Protein AF-A0A6P1ZB66-F1 (afdb_monomer)

Mean predicted aligned error: 10.0 Å

Radius of gyration: 29.12 Å; Cα contacts (8 Å, |Δi|>4): 320; chains: 1; bounding box: 55×23×91 Å

InterPro domains:
  IPR006644 Dystroglycan-type cadherin-like [SM00736] (87-178)
  IPR010221 VCBS domain [TIGR01965] (5-91)
  IPR013783 Immunoglobulin-like fold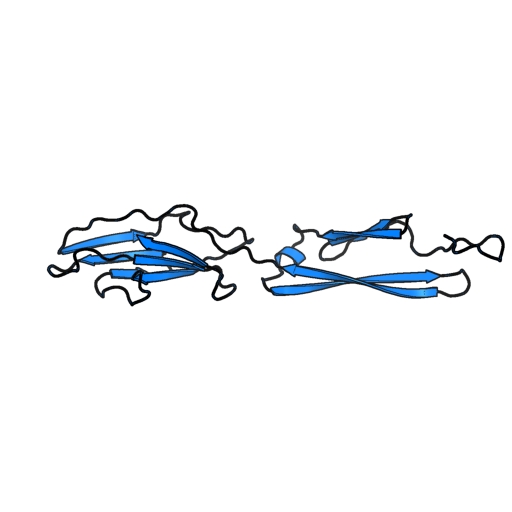 [G3DSA:2.60.40.10] (77-178)
  IPR015919 Cadherin-like superfamily [SSF49313] (86-171)

Sequence (178 aa):
MANDADVDDGTVLSGASPGALDGVYGKLTRGEDAADTYTLDNDSQAVQALCFGETAQENFSYATTDGIAATAGELTFTVECQNYIPILYAPIADHTVQTNTAVSWPIPAGTFSSSDQNATLTYSATRADCTALPGWLQFDSETQTFSVHVPTDAEVSVDIKVFASDGHGDDSYASDVF

Structure (mmCIF, N/CA/C/O backbone):
data_AF-A0A6P1ZB66-F1
#
_entry.id   AF-A0A6P1ZB66-F1
#
loop_
_atom_site.group_PDB
_atom_site.id
_atom_site.type_symbol
_atom_site.label_atom_id
_atom_site.label_alt_id
_atom_site.label_comp_id
_atom_site.label_asym_id
_atom_site.label_entity_id
_atom_site.label_seq_id
_atom_site.pdbx_PDB_ins_code
_atom_site.Cartn_x
_atom_site.Cartn_y
_atom_site.Cartn_z
_atom_site.occupancy
_atom_site.B_iso_or_equiv
_atom_site.auth_seq_id
_atom_site.auth_comp_id
_atom_site.auth_asym_id
_atom_site.auth_atom_id
_atom_site.pdbx_PDB_model_num
ATOM 1 N N . MET A 1 1 ? 4.144 11.084 -52.403 1.00 39.78 1 MET A N 1
ATOM 2 C CA . MET A 1 1 ? 4.900 11.336 -51.160 1.00 39.78 1 MET A CA 1
ATOM 3 C C . MET A 1 1 ? 5.989 10.269 -51.141 1.00 39.78 1 MET A C 1
ATOM 5 O O . MET A 1 1 ? 5.665 9.155 -50.784 1.00 39.78 1 MET A O 1
ATOM 9 N N . ALA A 1 2 ? 7.135 10.378 -51.817 1.00 39.25 2 ALA A N 1
ATOM 10 C CA . ALA A 1 2 ? 8.095 11.466 -52.055 1.00 39.25 2 ALA A CA 1
ATOM 11 C C . ALA A 1 2 ? 9.002 11.771 -50.852 1.00 39.25 2 ALA A C 1
ATOM 13 O O . ALA A 1 2 ? 8.734 12.737 -50.149 1.00 39.25 2 ALA A O 1
ATOM 14 N N . ASN A 1 3 ? 10.048 10.950 -50.695 1.00 37.66 3 ASN A N 1
ATOM 15 C CA . ASN A 1 3 ? 11.466 11.256 -50.414 1.00 37.66 3 ASN A CA 1
ATOM 16 C C . ASN A 1 3 ? 12.093 10.046 -49.679 1.00 37.66 3 ASN A C 1
ATOM 18 O O . ASN A 1 3 ? 11.452 9.472 -48.817 1.00 37.66 3 ASN A O 1
ATOM 22 N N . ASP A 1 4 ? 13.277 9.542 -49.988 1.00 35.19 4 ASP A N 1
ATOM 23 C CA . ASP A 1 4 ? 14.340 10.006 -50.865 1.00 35.19 4 ASP A CA 1
ATOM 24 C C . ASP A 1 4 ? 14.579 9.031 -52.034 1.00 35.19 4 ASP A C 1
ATOM 26 O O . ASP A 1 4 ? 14.145 7.882 -52.028 1.00 35.19 4 ASP A O 1
ATOM 30 N N . ALA A 1 5 ? 15.184 9.552 -53.095 1.00 38.72 5 ALA A N 1
ATOM 31 C CA . ALA A 1 5 ? 15.801 8.757 -54.138 1.00 38.72 5 ALA A CA 1
ATOM 32 C C . ALA A 1 5 ? 17.261 9.196 -54.169 1.00 38.72 5 ALA A C 1
ATOM 34 O O . ALA A 1 5 ? 17.545 10.382 -54.366 1.00 38.72 5 ALA A O 1
ATOM 35 N N . ASP A 1 6 ? 18.135 8.232 -53.924 1.00 48.28 6 ASP A N 1
ATOM 36 C CA . ASP A 1 6 ? 19.582 8.338 -54.014 1.00 48.28 6 ASP A CA 1
ATOM 37 C C . ASP A 1 6 ? 20.013 8.733 -55.442 1.00 48.28 6 ASP A C 1
ATOM 39 O O . ASP A 1 6 ? 19.440 8.262 -56.430 1.00 48.28 6 ASP A O 1
ATOM 43 N N . VAL A 1 7 ? 20.988 9.641 -55.549 1.00 43.03 7 VAL A N 1
ATOM 44 C CA . VAL A 1 7 ? 21.562 10.108 -56.823 1.00 43.03 7 VAL A CA 1
ATOM 45 C C . VAL A 1 7 ? 22.855 9.367 -57.185 1.00 43.03 7 VAL A C 1
ATOM 47 O O . VAL A 1 7 ? 23.318 9.499 -58.318 1.00 43.03 7 VAL A O 1
ATOM 50 N N . ASP A 1 8 ? 23.385 8.531 -56.288 1.00 48.12 8 ASP A N 1
ATOM 51 C CA . ASP A 1 8 ? 24.591 7.743 -56.514 1.00 48.12 8 ASP A CA 1
ATOM 52 C C . ASP A 1 8 ? 24.269 6.238 -56.431 1.00 48.12 8 ASP A C 1
ATOM 54 O O . ASP A 1 8 ? 23.940 5.677 -55.396 1.00 48.12 8 ASP A O 1
ATOM 58 N N . ASP A 1 9 ? 24.334 5.567 -57.578 1.00 41.34 9 ASP A N 1
ATOM 59 C CA . ASP A 1 9 ? 24.039 4.142 -57.752 1.00 41.34 9 ASP A CA 1
ATOM 60 C C . ASP A 1 9 ? 24.873 3.253 -56.796 1.00 41.34 9 ASP A C 1
ATOM 62 O O . ASP A 1 9 ? 26.053 2.996 -57.045 1.00 41.34 9 ASP A O 1
ATOM 66 N N . GLY A 1 10 ? 24.259 2.746 -55.714 1.00 37.97 10 GLY A N 1
ATOM 67 C CA . GLY A 1 10 ? 24.668 1.474 -55.100 1.00 37.97 10 GLY A CA 1
ATOM 68 C C . GLY A 1 10 ? 25.059 1.422 -53.617 1.00 37.97 10 GLY A C 1
ATOM 69 O O . GLY A 1 10 ? 25.636 0.406 -53.221 1.00 37.97 10 GLY A O 1
ATOM 70 N N . THR A 1 11 ? 24.750 2.408 -52.767 1.00 38.41 11 THR A N 1
ATOM 71 C CA . THR A 1 11 ? 25.083 2.320 -51.325 1.00 38.41 11 THR A CA 1
ATOM 72 C C . THR A 1 11 ? 23.861 2.319 -50.411 1.00 38.41 11 THR A C 1
ATOM 74 O O . THR A 1 11 ? 23.193 3.323 -50.213 1.00 38.41 11 THR A O 1
ATOM 77 N N . VAL A 1 12 ? 23.589 1.158 -49.807 1.00 39.00 12 VAL A N 1
ATOM 78 C CA . VAL A 1 12 ? 22.541 0.982 -48.793 1.00 39.00 12 VAL A CA 1
ATOM 79 C C . VAL A 1 12 ? 22.963 1.677 -47.497 1.00 39.00 12 VAL A C 1
ATOM 81 O O . VAL A 1 12 ? 24.081 1.477 -47.019 1.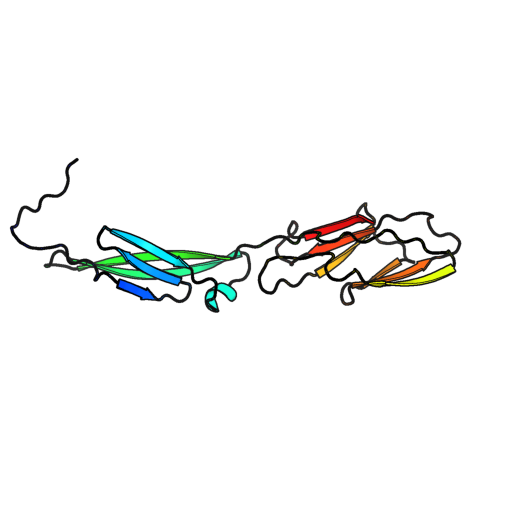00 39.00 12 VAL A O 1
ATOM 84 N N . LEU A 1 13 ? 22.048 2.442 -46.904 1.00 40.69 13 LEU A N 1
ATOM 85 C CA . LEU A 1 13 ? 22.155 3.011 -45.562 1.00 40.69 13 LEU A CA 1
ATOM 86 C C . LEU A 1 13 ? 22.364 1.870 -44.541 1.00 40.69 13 LEU A C 1
ATOM 88 O O . LEU A 1 13 ? 21.414 1.238 -44.092 1.00 40.69 13 LEU A O 1
ATOM 92 N N . SER A 1 14 ? 23.612 1.548 -44.194 1.00 47.81 14 SER A N 1
ATOM 93 C CA . SER A 1 14 ? 23.932 0.482 -43.231 1.00 47.81 14 SER A CA 1
ATOM 94 C C . SER A 1 14 ? 23.955 1.052 -41.812 1.00 47.81 14 SER A C 1
ATOM 96 O O . SER A 1 14 ? 25.002 1.141 -41.168 1.00 47.81 14 SER A O 1
ATOM 98 N N . GLY A 1 15 ? 22.791 1.482 -41.330 1.00 46.97 15 GLY A N 1
ATOM 99 C CA . GLY A 1 15 ? 22.589 1.944 -39.960 1.00 46.97 15 GLY A CA 1
ATOM 100 C C . GLY A 1 15 ? 21.925 0.864 -39.114 1.00 46.97 15 GLY A C 1
ATOM 101 O O . GLY A 1 15 ? 20.715 0.716 -39.173 1.00 46.97 15 GLY A O 1
ATOM 102 N N . ALA A 1 16 ? 22.729 0.185 -38.292 1.00 47.19 16 ALA A N 1
ATOM 103 C CA . ALA A 1 16 ? 22.363 -0.821 -37.292 1.00 47.19 16 ALA A CA 1
ATOM 104 C C . ALA A 1 16 ? 21.945 -2.208 -37.813 1.00 47.19 16 ALA A C 1
ATOM 106 O O . ALA A 1 16 ? 20.935 -2.385 -38.483 1.00 47.19 16 ALA A O 1
ATOM 107 N N . SER A 1 17 ? 22.714 -3.226 -37.423 1.00 48.81 17 SER A N 1
ATOM 108 C CA . SER A 1 17 ? 22.318 -4.622 -37.585 1.00 48.81 17 SER A CA 1
ATOM 109 C C . SER A 1 17 ? 20.952 -4.842 -36.917 1.00 48.81 17 SER A C 1
ATOM 111 O O . SER A 1 17 ? 20.820 -4.497 -35.736 1.00 48.81 17 SER A O 1
ATOM 113 N N . PRO A 1 18 ? 19.962 -5.427 -37.613 1.00 55.25 18 PRO A N 1
ATOM 114 C CA . PRO A 1 18 ? 18.739 -5.912 -36.985 1.00 55.25 18 PRO A CA 1
ATOM 115 C C . PRO A 1 18 ? 19.123 -6.810 -35.814 1.00 55.25 18 PRO A C 1
ATOM 117 O O . PRO A 1 18 ? 19.964 -7.705 -35.949 1.00 55.25 18 PRO A O 1
ATOM 120 N N . GLY A 1 19 ? 18.595 -6.513 -34.632 1.00 64.69 19 GLY A N 1
ATOM 121 C CA . GLY A 1 19 ? 19.139 -7.111 -33.427 1.00 64.69 19 GLY A CA 1
ATOM 122 C C . GLY A 1 19 ? 18.419 -6.712 -32.156 1.00 64.69 19 GLY A C 1
ATOM 123 O O . GLY A 1 19 ? 17.818 -5.645 -32.040 1.00 64.69 19 GLY A O 1
ATOM 124 N N . ALA A 1 20 ? 18.504 -7.627 -31.202 1.00 75.25 20 ALA A N 1
ATOM 125 C CA . ALA A 1 20 ? 18.042 -7.472 -29.841 1.00 75.25 20 ALA A CA 1
ATOM 126 C C . ALA A 1 20 ? 19.211 -6.983 -28.973 1.00 75.25 20 ALA A C 1
ATOM 128 O O . ALA A 1 20 ? 20.252 -7.636 -28.922 1.00 75.25 20 ALA A O 1
ATOM 129 N N . LEU A 1 21 ? 19.026 -5.856 -28.295 1.00 82.19 21 LEU A N 1
ATOM 130 C CA . LEU A 1 21 ? 19.931 -5.314 -27.291 1.00 82.19 21 LEU A CA 1
ATOM 131 C C . LEU A 1 21 ? 19.281 -5.516 -25.925 1.00 82.19 21 LEU A C 1
ATOM 133 O O . LEU A 1 21 ? 18.246 -4.918 -25.629 1.00 82.19 21 LEU A O 1
ATOM 137 N N . ASP A 1 22 ? 19.872 -6.390 -25.116 1.00 84.19 22 ASP A N 1
ATOM 138 C CA . ASP A 1 22 ? 19.445 -6.581 -23.735 1.00 84.19 22 ASP A CA 1
ATOM 139 C C . ASP A 1 22 ? 19.942 -5.397 -22.892 1.00 84.19 22 ASP A C 1
ATOM 141 O O . ASP A 1 22 ? 21.133 -5.074 -22.879 1.00 84.19 22 ASP A O 1
ATOM 145 N N . GLY A 1 23 ? 19.004 -4.723 -22.240 1.00 86.75 23 GLY A N 1
ATOM 146 C CA . GLY A 1 23 ? 19.236 -3.697 -21.236 1.00 86.75 23 GLY A CA 1
ATOM 147 C C . GLY A 1 23 ? 19.183 -4.269 -19.818 1.00 86.75 23 GLY A C 1
ATOM 148 O O . GLY A 1 23 ? 19.008 -5.465 -19.592 1.00 86.75 23 GLY A O 1
ATOM 149 N N . VAL A 1 24 ? 19.358 -3.381 -18.850 1.00 88.94 24 VAL A N 1
ATOM 150 C CA . VAL A 1 24 ? 19.202 -3.611 -17.412 1.00 88.94 24 VAL A CA 1
ATOM 151 C C . VAL A 1 24 ? 17.721 -3.709 -17.024 1.00 88.94 24 VAL A C 1
ATOM 153 O O . VAL A 1 24 ? 17.357 -4.562 -16.210 1.00 88.94 24 VAL A O 1
ATOM 156 N N . TYR A 1 25 ? 16.871 -2.850 -17.596 1.00 89.56 25 TYR A N 1
ATOM 157 C CA . TYR A 1 25 ? 15.440 -2.789 -17.268 1.00 89.56 25 TYR A CA 1
ATOM 158 C C . TYR A 1 25 ? 14.554 -3.480 -18.305 1.00 89.56 25 TYR A C 1
ATOM 160 O O . TYR A 1 25 ? 13.441 -3.898 -17.996 1.00 89.56 25 TYR A O 1
ATOM 168 N N . GLY A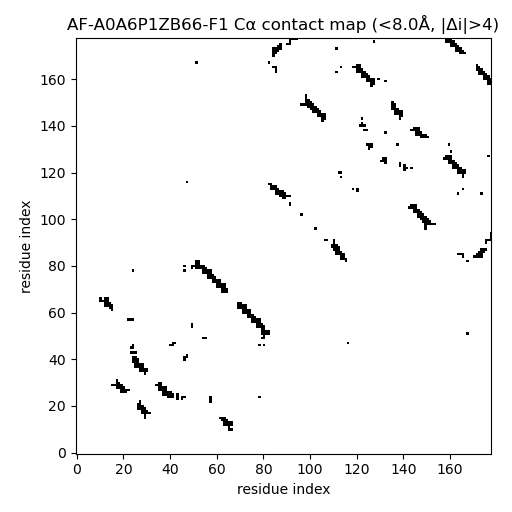 1 26 ? 15.032 -3.620 -19.537 1.00 89.81 26 GLY A N 1
ATOM 169 C CA . GLY A 1 26 ? 14.253 -4.204 -20.615 1.00 89.81 26 GLY A CA 1
ATOM 170 C C . GLY A 1 26 ? 15.101 -4.493 -21.836 1.00 89.81 26 GLY A C 1
ATOM 171 O O . GLY A 1 26 ? 16.322 -4.577 -21.768 1.00 89.81 26 GLY A O 1
ATOM 172 N N . LYS A 1 27 ? 14.450 -4.679 -22.976 1.00 89.31 27 LYS A N 1
ATOM 173 C CA . LYS A 1 27 ? 15.085 -5.119 -24.213 1.00 89.31 27 LYS A CA 1
ATOM 174 C C . LYS A 1 27 ? 14.667 -4.236 -25.373 1.00 89.31 27 LYS A C 1
ATOM 176 O O . LYS A 1 27 ? 13.481 -4.149 -25.697 1.00 89.31 27 LYS A O 1
ATOM 181 N N . LEU A 1 28 ? 15.650 -3.642 -26.041 1.00 87.75 28 LEU A N 1
ATOM 182 C CA . LEU A 1 28 ? 15.451 -2.912 -27.287 1.00 87.75 28 LEU A CA 1
ATOM 183 C C . LEU A 1 28 ? 15.591 -3.879 -28.468 1.00 87.75 28 LEU A C 1
ATOM 185 O O . LEU A 1 28 ? 16.623 -4.519 -28.644 1.00 87.75 28 LEU A O 1
ATOM 189 N N . THR A 1 29 ? 14.562 -3.978 -29.301 1.00 86.19 29 THR A N 1
ATOM 190 C CA . THR A 1 29 ? 14.594 -4.718 -30.566 1.00 86.19 29 THR A CA 1
ATOM 191 C C . THR A 1 29 ? 14.497 -3.732 -31.715 1.00 86.19 29 THR A C 1
ATOM 193 O O . THR A 1 29 ? 13.493 -3.031 -31.852 1.00 86.19 29 THR A O 1
ATOM 196 N N . ARG A 1 30 ? 15.536 -3.691 -32.549 1.00 77.19 30 ARG A N 1
ATOM 197 C CA . ARG A 1 30 ? 15.571 -2.836 -33.734 1.00 77.19 30 ARG A CA 1
ATOM 198 C C . ARG A 1 30 ? 14.969 -3.555 -34.935 1.00 77.19 30 ARG A C 1
ATOM 200 O O . ARG A 1 30 ? 15.490 -4.592 -35.348 1.00 77.19 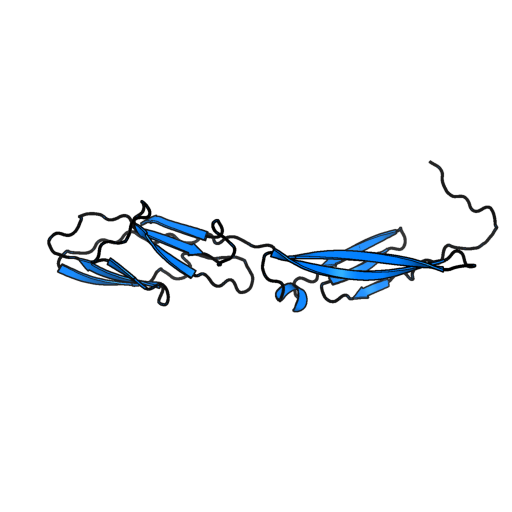30 ARG A O 1
ATOM 207 N N . GLY A 1 31 ? 13.864 -3.024 -35.460 1.00 66.62 31 GLY A N 1
ATOM 208 C CA . GLY A 1 31 ? 13.180 -3.560 -36.639 1.00 66.62 31 GLY A CA 1
ATOM 209 C C . GLY A 1 31 ? 13.852 -3.150 -37.954 1.00 66.62 31 GLY A C 1
ATOM 210 O O . GLY A 1 31 ? 14.405 -2.059 -38.055 1.00 66.62 31 GLY A O 1
ATOM 211 N N . GLU A 1 32 ? 13.762 -4.009 -38.975 1.00 54.88 32 GLU A N 1
ATOM 212 C CA . GLU A 1 32 ? 14.270 -3.740 -40.336 1.00 54.88 32 GLU A CA 1
ATOM 213 C C . GLU A 1 32 ? 13.513 -2.589 -41.039 1.00 54.88 32 GLU A C 1
ATOM 215 O O . GLU A 1 32 ? 14.097 -1.893 -41.864 1.00 54.88 32 GLU A O 1
ATOM 220 N N . ASP A 1 33 ? 12.263 -2.317 -40.633 1.00 56.56 33 ASP A N 1
ATOM 221 C CA . ASP A 1 33 ? 11.385 -1.259 -41.171 1.00 56.56 33 ASP A CA 1
ATOM 222 C C . ASP A 1 33 ? 11.296 -0.003 -40.262 1.00 56.56 33 ASP A C 1
ATOM 224 O O . ASP A 1 33 ? 10.294 0.713 -40.257 1.00 56.56 33 ASP A O 1
ATOM 228 N N . ALA A 1 34 ? 12.339 0.267 -39.465 1.00 55.88 34 ALA A N 1
ATOM 229 C CA . ALA A 1 34 ? 12.505 1.465 -38.620 1.00 55.88 34 ALA A CA 1
ATOM 230 C C . ALA A 1 34 ? 11.553 1.639 -37.411 1.00 55.88 34 ALA A C 1
ATOM 232 O O . ALA A 1 34 ? 11.575 2.688 -36.764 1.00 55.88 34 ALA A O 1
ATOM 233 N N . ALA A 1 35 ? 10.764 0.628 -37.037 1.00 68.75 35 ALA A N 1
ATOM 234 C CA . ALA A 1 35 ? 10.060 0.625 -35.751 1.00 68.75 35 ALA A CA 1
ATOM 235 C C . ALA A 1 35 ? 10.916 -0.053 -34.665 1.00 68.75 35 ALA A C 1
ATOM 237 O O . ALA A 1 35 ? 10.866 -1.270 -34.480 1.00 68.75 35 ALA A O 1
ATOM 238 N N . ASP A 1 36 ? 11.712 0.740 -33.947 1.00 79.56 36 ASP A N 1
ATOM 239 C CA . ASP A 1 36 ? 12.391 0.298 -32.725 1.00 79.56 36 ASP A CA 1
ATOM 240 C C . ASP A 1 36 ? 11.336 -0.019 -31.645 1.00 79.56 36 ASP A C 1
ATOM 242 O O . ASP A 1 36 ? 10.487 0.813 -31.325 1.00 79.56 36 ASP A O 1
ATOM 246 N N . THR A 1 37 ? 11.368 -1.234 -31.090 1.00 86.38 37 THR A N 1
ATOM 247 C CA . THR A 1 37 ? 10.453 -1.666 -30.020 1.00 86.38 37 THR A CA 1
ATOM 248 C C . THR A 1 37 ? 11.231 -1.894 -28.736 1.00 86.38 37 THR A C 1
ATOM 250 O O . THR A 1 37 ? 12.177 -2.677 -28.715 1.00 86.38 37 THR A O 1
ATOM 253 N N . TYR A 1 38 ? 10.803 -1.261 -27.648 1.00 88.62 38 TYR A N 1
ATOM 254 C CA . TYR A 1 38 ? 11.322 -1.523 -26.311 1.00 88.62 38 TYR A CA 1
ATOM 255 C C . TYR A 1 38 ? 10.326 -2.363 -25.517 1.00 88.62 38 TYR A C 1
ATOM 257 O O . TYR A 1 38 ? 9.151 -2.012 -25.422 1.00 88.62 38 TYR A O 1
ATOM 265 N N . THR A 1 39 ? 10.787 -3.484 -24.969 1.00 91.94 39 THR A N 1
ATOM 266 C CA . THR A 1 39 ? 9.992 -4.351 -24.093 1.00 91.94 39 THR A CA 1
ATOM 267 C C . THR A 1 39 ? 10.575 -4.289 -22.693 1.00 91.94 39 THR A C 1
ATOM 269 O O . THR A 1 39 ? 11.701 -4.733 -22.486 1.00 91.94 39 THR A O 1
ATOM 272 N N . LEU A 1 40 ? 9.821 -3.732 -21.748 1.00 91.12 40 LEU A N 1
ATOM 273 C CA . LEU A 1 40 ? 10.202 -3.711 -20.339 1.00 91.12 40 LEU A CA 1
ATOM 274 C C . LEU A 1 40 ? 10.190 -5.137 -19.770 1.00 91.12 40 LEU A C 1
ATOM 276 O O . LEU A 1 40 ? 9.261 -5.900 -20.043 1.00 91.12 40 LEU A O 1
ATOM 280 N N . ASP A 1 41 ? 11.203 -5.482 -18.980 1.00 90.12 41 ASP A N 1
ATOM 281 C CA . ASP A 1 41 ? 11.262 -6.746 -18.251 1.00 90.12 41 ASP A CA 1
ATOM 282 C C . ASP A 1 41 ? 10.833 -6.522 -16.796 1.00 90.12 41 ASP A C 1
ATOM 284 O O . ASP A 1 41 ? 11.651 -6.238 -15.921 1.00 90.12 41 ASP A O 1
ATOM 288 N N . ASN A 1 42 ? 9.530 -6.652 -16.530 1.00 86.19 42 ASN A N 1
ATOM 289 C CA . ASN A 1 42 ? 8.970 -6.485 -15.182 1.00 86.19 42 ASN A CA 1
ATOM 290 C C . ASN A 1 42 ? 9.476 -7.532 -14.172 1.00 86.19 42 ASN A C 1
ATOM 292 O O . ASN A 1 42 ? 9.341 -7.331 -12.964 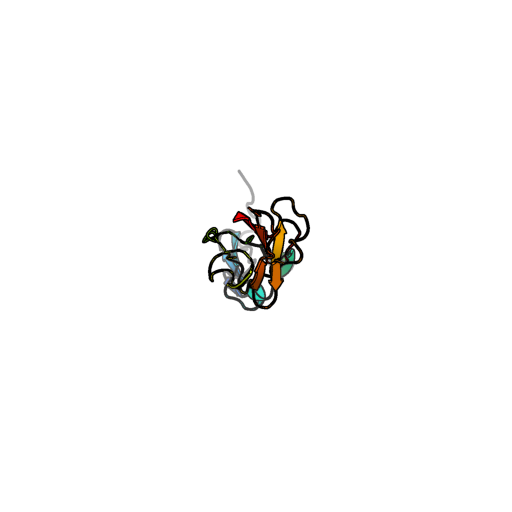1.00 86.19 42 ASN A O 1
ATOM 296 N N . ASP A 1 43 ? 10.063 -8.633 -14.646 1.00 85.88 43 ASP A N 1
ATOM 297 C CA . ASP A 1 43 ? 10.647 -9.660 -13.786 1.00 85.88 43 ASP A CA 1
ATOM 298 C C . ASP A 1 43 ? 12.127 -9.371 -13.458 1.00 85.88 43 ASP A C 1
ATOM 300 O O . ASP A 1 43 ? 12.709 -10.031 -12.590 1.00 85.88 43 ASP A O 1
ATOM 304 N N . SER A 1 44 ? 12.742 -8.365 -14.098 1.00 87.50 44 SER A N 1
ATOM 305 C CA . SER A 1 44 ? 14.111 -7.934 -13.802 1.00 87.50 44 SER A CA 1
ATOM 306 C C . SER A 1 44 ? 14.219 -7.387 -12.381 1.00 87.50 44 SER A C 1
ATOM 308 O O . SER A 1 44 ? 13.476 -6.490 -11.983 1.00 87.50 44 SER A O 1
ATOM 310 N N . GLN A 1 45 ? 15.231 -7.838 -11.632 1.00 85.44 45 GLN A N 1
ATOM 311 C CA . GLN A 1 45 ? 15.533 -7.302 -10.297 1.00 85.44 45 GLN A CA 1
ATOM 312 C C . GLN A 1 45 ? 15.754 -5.785 -10.310 1.00 85.44 45 GLN A C 1
ATOM 314 O O . GLN A 1 45 ? 15.498 -5.134 -9.305 1.00 85.44 45 GLN A O 1
ATOM 319 N N . ALA A 1 46 ? 16.224 -5.220 -11.428 1.00 85.81 46 ALA A N 1
ATOM 320 C CA . ALA A 1 46 ? 16.417 -3.782 -11.550 1.00 85.81 46 ALA A CA 1
ATOM 321 C C . ALA A 1 46 ? 15.082 -3.030 -11.619 1.00 85.81 46 ALA A C 1
ATOM 323 O O . ALA A 1 46 ? 14.945 -2.005 -10.962 1.00 85.81 46 ALA A O 1
ATOM 324 N N . VAL A 1 47 ? 14.090 -3.557 -12.350 1.00 85.69 47 VAL A N 1
ATOM 325 C CA . VAL A 1 47 ? 12.728 -2.996 -12.369 1.00 85.69 47 VAL A CA 1
ATOM 326 C C . VAL A 1 47 ? 12.068 -3.169 -11.003 1.00 85.69 47 VAL A C 1
ATOM 328 O O . VAL A 1 47 ? 11.502 -2.218 -10.477 1.00 85.69 47 VAL A O 1
ATOM 331 N N . GLN A 1 48 ? 12.220 -4.342 -10.385 1.00 82.25 48 GLN A N 1
ATOM 332 C CA . GLN A 1 48 ? 11.665 -4.638 -9.057 1.00 82.25 48 GLN A CA 1
ATOM 333 C C . GLN A 1 48 ? 12.314 -3.830 -7.923 1.00 82.25 48 GLN A C 1
ATOM 335 O O . GLN A 1 48 ? 11.744 -3.728 -6.839 1.00 82.25 48 GLN A O 1
ATOM 340 N N . ALA A 1 49 ? 13.513 -3.288 -8.146 1.00 81.12 49 ALA A N 1
ATOM 341 C CA . ALA A 1 49 ? 14.204 -2.442 -7.181 1.00 81.12 49 ALA A CA 1
ATOM 342 C C . ALA A 1 49 ? 13.758 -0.973 -7.234 1.00 81.12 49 ALA A C 1
ATOM 344 O O . ALA A 1 49 ? 14.071 -0.237 -6.299 1.00 81.12 49 ALA A O 1
ATOM 345 N N . LEU A 1 50 ? 13.057 -0.545 -8.292 1.00 82.31 50 LEU A N 1
ATOM 346 C CA . LEU A 1 50 ? 12.539 0.819 -8.375 1.00 82.31 50 LEU A CA 1
ATOM 347 C C . LEU A 1 50 ? 11.409 1.002 -7.361 1.00 82.31 50 LEU A C 1
ATOM 349 O O . LEU A 1 50 ? 10.413 0.279 -7.380 1.00 82.31 50 LEU A O 1
ATOM 353 N N . CYS A 1 51 ? 11.555 1.993 -6.488 1.00 71.12 51 CYS A N 1
ATOM 354 C CA . CYS A 1 51 ? 10.505 2.401 -5.559 1.00 71.12 51 CYS A CA 1
ATOM 355 C C . CYS A 1 51 ? 9.535 3.381 -6.232 1.00 71.12 51 CYS A C 1
ATOM 357 O O . CYS A 1 51 ? 9.868 4.010 -7.237 1.00 71.12 51 CYS A O 1
ATOM 359 N N . PHE A 1 52 ? 8.332 3.550 -5.678 1.00 70.06 52 PHE A N 1
ATOM 360 C CA . PHE A 1 52 ? 7.349 4.482 -6.234 1.00 70.06 52 PHE A CA 1
ATOM 361 C C . PHE A 1 52 ? 7.918 5.891 -6.436 1.00 70.06 52 PHE A C 1
ATOM 363 O O . PHE A 1 52 ? 8.600 6.443 -5.570 1.00 70.06 52 PHE A O 1
ATOM 370 N N . GLY A 1 53 ? 7.594 6.486 -7.585 1.00 67.38 53 GLY A N 1
ATOM 371 C CA . GLY A 1 53 ? 8.053 7.823 -7.952 1.00 67.38 53 GLY A CA 1
ATOM 372 C C . GLY A 1 53 ? 9.524 7.875 -8.369 1.00 67.38 53 GLY A C 1
ATOM 373 O O . GLY A 1 53 ? 9.976 8.918 -8.847 1.00 67.38 53 GLY A O 1
ATOM 374 N N . GLU A 1 54 ? 10.268 6.770 -8.249 1.00 81.50 54 GLU A N 1
ATOM 375 C CA . GLU A 1 54 ? 11.570 6.651 -8.881 1.00 81.50 54 GLU A CA 1
ATOM 376 C C . GLU A 1 54 ? 11.407 6.489 -10.388 1.00 81.50 54 GLU A C 1
ATOM 378 O O . GLU A 1 54 ? 10.511 5.810 -10.903 1.00 81.50 54 GLU A O 1
ATOM 383 N N . THR A 1 55 ? 12.324 7.137 -11.096 1.00 86.88 55 THR A N 1
ATOM 384 C CA . THR A 1 55 ? 12.482 6.978 -12.531 1.00 86.88 55 THR A CA 1
ATOM 385 C C . THR A 1 55 ? 13.901 6.516 -12.795 1.00 86.88 55 THR A C 1
ATOM 387 O O . THR A 1 55 ? 14.859 7.033 -12.215 1.00 86.88 55 THR A O 1
ATOM 390 N N . ALA A 1 56 ? 14.037 5.535 -13.673 1.00 90.19 56 ALA A N 1
ATOM 391 C CA . ALA A 1 56 ? 15.317 5.122 -14.206 1.00 90.19 56 ALA A CA 1
ATOM 392 C C . ALA A 1 56 ? 15.386 5.456 -15.687 1.00 90.19 56 ALA A C 1
ATOM 394 O O . ALA A 1 56 ? 14.388 5.404 -16.402 1.00 90.19 56 ALA A O 1
ATOM 395 N N . GLN A 1 57 ? 16.584 5.798 -16.146 1.00 92.06 57 GLN A N 1
ATOM 396 C CA . GLN A 1 57 ? 16.854 5.955 -17.565 1.00 92.06 57 GLN A CA 1
ATOM 397 C C . GLN A 1 57 ? 17.681 4.784 -18.058 1.00 92.06 57 GLN A C 1
ATOM 399 O O . GLN A 1 57 ? 18.655 4.376 -17.420 1.00 92.06 57 GLN A O 1
ATOM 404 N N . GLU A 1 58 ? 17.316 4.299 -19.231 1.00 90.50 58 GLU A N 1
ATOM 405 C CA . GLU A 1 58 ? 18.090 3.333 -19.978 1.00 90.50 58 GLU A CA 1
ATOM 406 C C . GLU A 1 58 ? 18.463 3.916 -21.336 1.00 90.50 58 GLU A C 1
ATOM 408 O O . GLU A 1 58 ? 17.600 4.336 -22.104 1.00 90.50 58 GLU A O 1
ATOM 413 N N . ASN A 1 59 ? 19.765 3.954 -21.615 1.00 87.31 59 ASN A N 1
ATOM 414 C CA . ASN A 1 59 ? 20.319 4.602 -22.794 1.00 87.31 59 ASN A CA 1
ATOM 415 C C . ASN A 1 59 ? 20.953 3.572 -23.729 1.00 87.31 59 ASN A C 1
ATOM 417 O O . ASN A 1 59 ? 21.808 2.787 -23.314 1.00 87.31 59 ASN A O 1
ATOM 421 N N . PHE A 1 60 ? 20.582 3.622 -25.006 1.00 83.62 60 PHE A N 1
ATOM 422 C CA . PHE A 1 60 ? 21.161 2.806 -26.068 1.00 83.62 60 PHE A CA 1
ATOM 423 C C . PHE A 1 60 ? 21.805 3.708 -27.120 1.00 83.62 60 PHE A C 1
ATOM 425 O O . PHE A 1 60 ? 21.123 4.426 -27.855 1.00 83.62 60 PHE A O 1
ATOM 432 N N . SER A 1 61 ? 23.131 3.654 -27.226 1.00 81.81 61 SER A N 1
ATOM 433 C CA . SER A 1 61 ? 23.866 4.383 -28.260 1.00 81.81 61 SER A CA 1
ATOM 434 C C . SER A 1 61 ? 23.784 3.661 -29.609 1.00 81.81 61 SER A C 1
ATOM 436 O O . SER A 1 61 ? 23.857 2.433 -29.687 1.00 81.81 61 SER A O 1
ATOM 438 N N . TYR A 1 62 ? 23.678 4.423 -30.693 1.00 75.56 62 TYR A N 1
ATOM 439 C CA . TYR A 1 62 ? 23.723 3.911 -32.061 1.00 75.56 62 TYR A CA 1
ATOM 440 C C . TYR A 1 62 ? 24.540 4.840 -32.962 1.00 75.56 62 TYR A C 1
ATOM 442 O O . TYR A 1 62 ? 24.879 5.958 -32.583 1.00 75.56 62 TYR A O 1
ATOM 450 N N . ALA A 1 63 ? 24.874 4.379 -34.166 1.00 73.94 63 ALA A N 1
ATOM 451 C CA . ALA A 1 63 ? 25.479 5.217 -35.189 1.00 73.94 63 ALA A CA 1
ATOM 452 C C . ALA A 1 63 ? 24.855 4.922 -36.555 1.00 73.94 63 ALA A C 1
ATOM 454 O O . ALA A 1 63 ? 24.590 3.764 -36.883 1.00 73.94 63 ALA A O 1
ATOM 455 N N . THR A 1 64 ? 24.633 5.966 -37.346 1.00 71.81 64 THR A N 1
ATOM 456 C CA . THR A 1 64 ? 24.216 5.876 -38.749 1.00 71.81 64 THR A CA 1
ATOM 457 C C . THR A 1 64 ? 25.372 6.306 -39.641 1.00 71.81 64 THR A C 1
ATOM 459 O O . THR A 1 64 ? 26.138 7.198 -39.282 1.00 71.81 64 THR A O 1
ATOM 462 N N . THR A 1 65 ? 25.547 5.658 -40.790 1.00 72.56 65 THR A N 1
ATOM 463 C CA . THR A 1 65 ? 26.620 5.991 -41.731 1.00 72.56 65 THR A CA 1
ATOM 464 C C . THR A 1 65 ? 26.125 5.941 -43.168 1.00 72.56 65 THR A C 1
ATOM 466 O O . THR A 1 65 ? 25.314 5.085 -43.516 1.00 72.56 65 THR A O 1
ATOM 469 N N . ASP A 1 66 ? 26.636 6.857 -43.986 1.00 72.69 66 ASP A N 1
ATOM 470 C CA . ASP A 1 66 ? 26.472 6.904 -45.444 1.00 72.69 66 ASP A CA 1
ATOM 471 C C . ASP A 1 66 ? 27.626 6.195 -46.185 1.00 72.69 66 ASP A C 1
ATOM 473 O O . ASP A 1 66 ? 27.796 6.347 -47.389 1.00 72.69 66 ASP A O 1
ATOM 477 N N . GLY A 1 67 ? 28.463 5.438 -45.464 1.00 71.81 67 GLY A N 1
ATOM 478 C CA . GLY A 1 67 ? 29.661 4.795 -46.009 1.00 71.81 67 GLY A CA 1
ATOM 479 C C . GLY A 1 67 ? 30.891 5.707 -46.096 1.00 71.81 67 GLY A C 1
ATOM 480 O O . GLY A 1 67 ? 31.988 5.209 -46.349 1.00 71.81 67 GLY A O 1
ATOM 481 N N . ILE A 1 68 ? 30.744 7.011 -45.833 1.00 76.69 68 ILE A N 1
ATOM 482 C CA . ILE A 1 68 ? 31.843 7.986 -45.798 1.00 76.69 68 ILE A CA 1
ATOM 483 C C . ILE A 1 68 ? 32.110 8.432 -44.357 1.00 76.69 68 ILE A C 1
ATOM 485 O O . ILE A 1 68 ? 33.260 8.446 -43.911 1.00 76.69 68 ILE A O 1
ATOM 489 N N . ALA A 1 69 ? 31.057 8.770 -43.613 1.00 73.75 69 ALA A N 1
ATOM 490 C CA . ALA A 1 69 ? 31.139 9.188 -42.220 1.00 73.75 69 ALA A CA 1
ATOM 491 C C . ALA A 1 69 ? 30.066 8.500 -41.369 1.00 73.75 69 ALA A C 1
ATOM 493 O O . ALA A 1 69 ? 29.003 8.124 -41.860 1.00 73.75 69 ALA A O 1
ATOM 494 N N . ALA A 1 70 ? 30.346 8.333 -40.076 1.00 78.94 70 ALA A N 1
ATOM 495 C CA . ALA A 1 70 ? 29.379 7.842 -39.102 1.00 78.94 70 ALA A CA 1
ATOM 496 C C . ALA A 1 70 ? 28.953 8.978 -38.164 1.00 78.94 70 ALA A C 1
ATOM 498 O O . ALA A 1 70 ? 29.796 9.711 -37.646 1.00 78.94 70 ALA A O 1
ATOM 499 N N . THR A 1 71 ? 27.652 9.095 -37.922 1.00 80.50 71 THR A N 1
ATOM 500 C CA . THR A 1 71 ? 27.050 10.020 -36.958 1.00 80.50 71 THR A CA 1
ATOM 501 C C . THR A 1 71 ? 26.483 9.214 -35.799 1.00 80.50 71 THR A C 1
ATOM 503 O O . THR A 1 71 ? 25.690 8.302 -36.015 1.00 80.50 71 THR A O 1
ATOM 506 N N . ALA A 1 72 ? 26.896 9.532 -34.573 1.00 81.38 72 ALA A N 1
ATOM 507 C CA . ALA A 1 72 ? 26.381 8.886 -33.368 1.00 81.38 72 ALA A CA 1
ATOM 508 C C . ALA A 1 72 ? 25.034 9.490 -32.934 1.00 81.38 72 ALA A C 1
ATOM 510 O O . ALA A 1 72 ? 24.796 10.685 -33.112 1.00 81.38 72 ALA A O 1
ATOM 511 N N . GLY A 1 73 ? 24.188 8.666 -32.324 1.00 78.75 73 GLY A N 1
ATOM 512 C CA . GLY A 1 73 ? 22.928 9.043 -31.691 1.00 78.75 73 GLY A CA 1
ATOM 513 C C . GLY A 1 73 ? 22.658 8.193 -30.449 1.00 78.75 73 GLY A C 1
ATOM 514 O O . GLY A 1 73 ? 23.374 7.229 -30.168 1.00 78.75 73 GLY A O 1
ATOM 515 N N . GLU A 1 74 ? 21.622 8.553 -29.700 1.00 82.50 74 GLU A N 1
ATOM 516 C CA . GLU A 1 74 ? 21.221 7.865 -28.473 1.00 82.50 74 GLU A CA 1
ATOM 517 C C . GLU A 1 74 ? 19.697 7.742 -28.408 1.00 82.50 74 GLU A C 1
ATOM 519 O O . GLU A 1 74 ? 18.973 8.651 -28.817 1.00 82.50 74 GLU A O 1
ATOM 524 N N . LEU A 1 75 ? 19.226 6.598 -27.916 1.00 83.81 75 LEU A N 1
ATOM 525 C CA . LEU A 1 75 ? 17.835 6.365 -27.549 1.00 83.81 75 LEU A CA 1
ATOM 526 C C . LEU A 1 75 ? 17.751 6.232 -26.036 1.00 83.81 75 LEU A C 1
ATOM 528 O O . LEU A 1 75 ? 18.422 5.376 -25.463 1.00 83.81 75 LEU A O 1
ATOM 532 N N . THR A 1 76 ? 16.905 7.045 -25.416 1.00 87.38 76 THR A N 1
ATOM 533 C CA . THR A 1 76 ? 16.663 7.023 -23.973 1.00 87.38 76 THR A CA 1
ATOM 534 C C . THR A 1 76 ? 15.254 6.522 -23.702 1.00 87.38 76 THR A C 1
ATOM 536 O O . THR A 1 76 ? 14.284 7.069 -24.229 1.00 87.38 76 THR A O 1
ATOM 539 N N . PHE A 1 77 ? 15.143 5.510 -22.848 1.00 89.12 77 PHE A N 1
ATOM 540 C CA . PHE A 1 77 ? 13.884 5.022 -22.303 1.00 89.12 77 PHE A CA 1
ATOM 541 C C . PHE A 1 77 ? 13.795 5.402 -20.831 1.00 89.12 77 PHE A C 1
ATOM 543 O O . PHE A 1 77 ? 14.741 5.189 -20.074 1.00 89.12 77 PHE A O 1
ATOM 550 N N . THR A 1 78 ? 12.655 5.955 -20.429 1.00 91.69 78 THR A N 1
ATOM 551 C CA . THR A 1 78 ? 12.349 6.220 -19.023 1.00 91.69 78 THR A CA 1
ATOM 552 C C . THR A 1 78 ? 11.487 5.085 -18.493 1.00 91.69 78 THR A C 1
ATOM 554 O O . THR A 1 78 ? 10.428 4.796 -19.050 1.00 91.69 78 THR A O 1
ATOM 557 N N . VAL A 1 79 ? 11.944 4.450 -17.421 1.00 89.88 79 VAL A N 1
ATOM 558 C CA . VAL A 1 79 ? 11.207 3.433 -16.673 1.00 89.88 79 VAL A CA 1
ATOM 559 C C . VAL A 1 79 ? 10.707 4.080 -15.393 1.00 89.88 79 VAL A C 1
ATOM 561 O O . VAL A 1 79 ? 11.496 4.650 -14.642 1.00 89.88 79 VAL A O 1
ATOM 564 N N . GLU A 1 80 ? 9.401 4.015 -15.159 1.00 85.25 80 GLU A N 1
ATOM 565 C CA . GLU A 1 80 ? 8.745 4.631 -14.005 1.00 85.25 80 GLU A CA 1
ATOM 566 C C . GLU A 1 80 ? 8.113 3.546 -13.136 1.00 85.25 80 GLU A C 1
ATOM 568 O O . GLU A 1 80 ? 7.448 2.643 -13.650 1.00 85.25 80 GLU A O 1
ATOM 573 N N . CYS A 1 81 ? 8.291 3.648 -11.820 1.00 81.88 81 CYS A N 1
ATOM 574 C CA . CYS A 1 81 ? 7.585 2.783 -10.883 1.00 81.88 81 CYS A CA 1
ATOM 575 C C . CYS A 1 81 ? 6.206 3.369 -10.553 1.00 81.88 81 CYS A C 1
ATOM 577 O O . CYS A 1 81 ? 6.094 4.473 -10.008 1.00 81.88 81 CYS A O 1
ATOM 579 N N . GLN A 1 82 ? 5.152 2.626 -10.896 1.00 79.19 82 GLN A N 1
ATOM 580 C CA . GLN A 1 82 ? 3.769 2.977 -10.572 1.00 79.19 82 GLN A CA 1
ATOM 581 C C . GLN A 1 82 ? 3.382 2.428 -9.197 1.00 79.19 82 GLN A C 1
ATOM 583 O O . GLN A 1 82 ? 3.762 1.313 -8.860 1.00 79.19 82 GLN A O 1
ATOM 588 N N . ASN A 1 83 ? 2.587 3.196 -8.448 1.00 81.56 83 ASN A N 1
ATOM 589 C CA . ASN A 1 83 ? 1.991 2.758 -7.187 1.00 81.56 83 ASN A CA 1
ATOM 590 C C . ASN A 1 83 ? 0.524 2.378 -7.379 1.00 81.56 83 ASN A C 1
ATOM 592 O O . ASN A 1 83 ? -0.248 3.127 -7.989 1.00 81.56 83 ASN A O 1
ATOM 596 N N . TYR A 1 84 ? 0.142 1.245 -6.807 1.00 85.50 84 TYR A N 1
ATOM 597 C CA . TYR A 1 84 ? -1.212 0.732 -6.771 1.00 85.50 84 TYR A CA 1
ATOM 598 C C . TYR A 1 84 ? -1.780 0.881 -5.361 1.00 85.50 84 TYR A C 1
ATOM 600 O O . TYR A 1 84 ? -1.556 0.044 -4.486 1.00 85.50 84 TYR A O 1
ATOM 608 N N . ILE A 1 85 ? -2.600 1.922 -5.187 1.00 89.31 85 ILE A N 1
ATOM 609 C CA . ILE A 1 85 ? -3.221 2.257 -3.902 1.00 89.31 85 ILE A CA 1
ATOM 610 C C . ILE A 1 85 ? -3.851 1.031 -3.215 1.00 89.31 85 ILE A C 1
ATOM 612 O O . ILE A 1 85 ? -4.465 0.188 -3.889 1.00 89.31 85 ILE A O 1
ATOM 616 N N . PRO A 1 86 ? -3.774 0.932 -1.876 1.00 94.81 86 PRO A N 1
ATOM 617 C CA . PRO A 1 86 ? -4.434 -0.140 -1.156 1.00 94.81 86 PRO A CA 1
ATOM 618 C C . PRO A 1 86 ? -5.944 -0.100 -1.391 1.00 94.81 86 PRO A C 1
ATOM 620 O O . PRO A 1 86 ? -6.546 0.961 -1.561 1.00 94.81 86 PRO A O 1
ATOM 623 N N . ILE A 1 87 ? -6.573 -1.269 -1.341 1.00 95.62 87 ILE A N 1
ATOM 624 C CA . ILE A 1 87 ? -8.023 -1.427 -1.424 1.00 95.62 87 ILE A CA 1
ATOM 625 C C . ILE A 1 87 ? -8.561 -2.110 -0.169 1.00 95.62 87 ILE A C 1
ATOM 627 O O . ILE A 1 87 ? -7.889 -2.941 0.447 1.00 95.62 87 ILE A O 1
ATOM 631 N N . LEU A 1 88 ? -9.803 -1.779 0.184 1.00 97.69 88 LEU A N 1
ATOM 632 C CA . LEU A 1 88 ? -10.602 -2.556 1.127 1.00 97.69 88 LEU A CA 1
ATOM 633 C C . LEU A 1 88 ? -11.126 -3.796 0.396 1.00 97.69 88 LEU A C 1
ATOM 635 O O . LEU A 1 88 ? -11.940 -3.680 -0.520 1.00 97.69 88 LEU A O 1
ATOM 639 N N . TYR A 1 89 ? -10.638 -4.972 0.780 1.00 97.25 89 TYR A N 1
ATOM 640 C CA . TYR A 1 89 ? -11.001 -6.242 0.155 1.00 97.25 89 TYR A CA 1
ATOM 641 C C . TYR A 1 89 ? -12.103 -6.970 0.934 1.00 97.25 89 TYR A C 1
ATOM 643 O O . TYR A 1 89 ? -13.071 -7.448 0.340 1.00 97.25 89 TYR A O 1
ATOM 651 N N . ALA A 1 90 ? -11.983 -7.023 2.262 1.00 97.75 90 ALA A N 1
ATOM 652 C CA . ALA A 1 90 ? -12.971 -7.634 3.146 1.00 97.75 90 ALA A CA 1
ATOM 653 C C . ALA A 1 90 ? -13.284 -6.684 4.313 1.00 97.75 90 ALA A C 1
ATOM 655 O O . ALA A 1 90 ? -12.402 -6.465 5.135 1.00 97.75 90 ALA A O 1
ATOM 656 N N . PRO A 1 91 ? -14.501 -6.121 4.406 1.00 97.75 91 PRO A N 1
ATOM 657 C CA . PRO A 1 91 ? -14.871 -5.246 5.515 1.00 97.75 91 PRO A CA 1
ATOM 658 C C . PRO A 1 91 ? -14.751 -5.932 6.879 1.00 97.75 91 PRO A C 1
ATOM 660 O O . PRO A 1 91 ? -15.025 -7.130 7.020 1.00 97.75 91 PRO A O 1
ATOM 663 N N . ILE A 1 92 ? -14.367 -5.149 7.879 1.00 98.12 92 ILE A N 1
ATOM 664 C CA . ILE A 1 92 ? -14.397 -5.514 9.288 1.00 98.12 92 ILE A CA 1
ATOM 665 C C . ILE A 1 92 ? -15.872 -5.574 9.702 1.00 98.12 92 ILE A C 1
ATOM 667 O O . ILE A 1 92 ? -16.678 -4.727 9.331 1.00 98.12 92 ILE A O 1
ATOM 671 N N . ALA A 1 93 ? -16.254 -6.623 10.426 1.00 97.62 93 ALA A N 1
ATOM 672 C CA . ALA A 1 93 ? -17.614 -6.734 10.942 1.00 97.62 93 ALA A CA 1
ATOM 673 C C . ALA A 1 93 ? -17.805 -5.816 12.156 1.00 97.62 93 ALA A C 1
ATOM 675 O O . ALA A 1 93 ? -16.858 -5.605 12.909 1.00 97.62 93 ALA A O 1
ATOM 676 N N . ASP A 1 94 ? -19.033 -5.364 12.404 1.00 96.88 94 ASP A N 1
ATOM 677 C CA . ASP A 1 94 ? -19.397 -4.677 13.645 1.00 96.88 94 ASP A CA 1
ATOM 678 C C . ASP A 1 94 ? -19.269 -5.626 14.848 1.00 96.88 94 ASP A C 1
ATOM 680 O O . ASP A 1 94 ? -19.561 -6.827 14.762 1.00 96.88 94 ASP A O 1
ATOM 684 N N . HIS A 1 95 ? -18.901 -5.090 16.015 1.00 94.81 95 HIS A N 1
ATOM 685 C CA . HIS A 1 95 ? -18.863 -5.870 17.254 1.00 94.81 95 HIS A CA 1
ATOM 686 C C . HIS A 1 95 ? -19.786 -5.309 18.322 1.00 94.81 95 HIS A C 1
ATOM 688 O O . HIS A 1 95 ? -19.926 -4.109 18.524 1.00 94.81 95 HIS A O 1
ATOM 694 N N . THR A 1 96 ? -20.366 -6.228 19.089 1.00 94.12 96 THR A N 1
ATOM 695 C CA . THR A 1 96 ? -21.110 -5.913 20.305 1.00 94.12 96 THR A CA 1
ATOM 696 C C . THR A 1 96 ? -20.354 -6.455 21.507 1.00 94.12 96 THR A C 1
ATOM 698 O O . THR A 1 96 ? -20.085 -7.653 21.602 1.00 94.12 96 THR A O 1
ATOM 701 N N . VAL A 1 97 ? -20.035 -5.569 22.444 1.00 92.69 97 VAL A N 1
ATOM 702 C CA . VAL A 1 97 ? -19.291 -5.878 23.668 1.00 92.69 97 VAL A CA 1
ATOM 703 C C . VAL A 1 97 ? -20.100 -5.446 24.885 1.00 92.69 97 VAL A C 1
ATOM 705 O O . VAL A 1 97 ? -20.780 -4.423 24.865 1.00 92.69 97 VAL A O 1
ATOM 708 N N . GLN A 1 98 ? -20.063 -6.237 25.956 1.00 91.38 98 GLN A N 1
ATOM 709 C CA . GLN A 1 98 ? -20.750 -5.873 27.194 1.00 91.38 98 GLN A CA 1
ATOM 710 C C . GLN A 1 98 ? -19.910 -4.879 28.001 1.00 91.38 98 GLN A C 1
ATOM 712 O O . GLN A 1 98 ? -18.682 -4.958 28.029 1.00 91.38 98 GLN A O 1
ATOM 717 N N . THR A 1 99 ? -20.569 -3.970 28.715 1.00 90.75 99 THR A N 1
ATOM 718 C CA . THR A 1 99 ? -19.901 -3.090 29.683 1.00 90.75 99 THR A CA 1
ATOM 719 C C . THR A 1 99 ? -19.168 -3.896 30.753 1.00 90.75 99 THR A C 1
ATOM 721 O O . THR A 1 99 ? -19.619 -4.976 31.140 1.00 90.75 99 THR A O 1
ATOM 724 N N . ASN A 1 100 ? -18.085 -3.331 31.286 1.00 91.50 100 ASN A N 1
ATOM 725 C CA . ASN A 1 100 ? -17.224 -3.937 32.300 1.00 91.50 100 ASN A CA 1
ATOM 726 C C . ASN A 1 100 ? -16.583 -5.263 31.843 1.00 91.50 100 ASN A C 1
ATOM 728 O O . ASN A 1 100 ? -16.347 -6.167 32.646 1.00 91.50 100 ASN A O 1
ATOM 732 N N . THR A 1 101 ? -16.312 -5.382 30.541 1.00 92.81 101 THR A N 1
ATOM 733 C CA . THR A 1 101 ? -15.556 -6.495 29.960 1.00 92.81 101 THR A CA 1
ATOM 734 C C . THR A 1 101 ? -14.285 -5.992 29.292 1.00 92.81 101 THR A C 1
ATOM 736 O O . THR A 1 101 ? -14.182 -4.828 28.900 1.00 92.81 101 THR A O 1
ATOM 739 N N . ALA A 1 102 ? -13.301 -6.883 29.191 1.00 95.50 102 ALA A N 1
ATOM 740 C CA . ALA A 1 102 ? -12.099 -6.660 28.411 1.00 95.50 102 ALA A CA 1
ATOM 741 C C . ALA A 1 102 ? -12.066 -7.659 27.253 1.00 95.50 102 ALA A C 1
ATOM 743 O O . ALA A 1 102 ? -12.205 -8.863 27.482 1.00 95.50 102 ALA A O 1
ATOM 744 N N . VAL A 1 103 ? -11.889 -7.163 26.031 1.00 96.81 103 VAL A N 1
ATOM 745 C CA . VAL A 1 103 ? -11.765 -7.992 24.827 1.00 96.81 103 VAL A CA 1
ATOM 746 C C . VAL A 1 103 ? -10.619 -7.499 23.955 1.00 96.81 103 VAL A C 1
ATOM 748 O O . VAL A 1 103 ? -10.240 -6.328 23.998 1.00 96.81 103 VAL A O 1
ATOM 751 N N . SER A 1 104 ? -10.066 -8.408 23.158 1.00 97.50 104 SER A N 1
ATOM 752 C CA . SER A 1 104 ? -9.038 -8.099 22.175 1.00 97.50 104 SER A CA 1
ATOM 753 C C . SER A 1 104 ? -9.315 -8.854 20.882 1.00 97.50 104 SER A C 1
ATOM 755 O O . SER A 1 104 ? -9.801 -9.986 20.908 1.00 97.50 104 SER A O 1
ATOM 757 N N . TRP A 1 105 ? -9.064 -8.188 19.763 1.00 96.12 105 TRP A N 1
ATOM 758 C CA . TRP A 1 105 ? -9.498 -8.601 18.440 1.00 96.12 105 TRP A CA 1
ATOM 759 C C . TRP A 1 105 ? -8.564 -7.990 17.393 1.00 96.12 105 TRP A C 1
ATOM 761 O O . TRP A 1 105 ? -8.356 -6.772 17.402 1.00 96.12 105 TRP A O 1
ATOM 771 N N . PRO A 1 106 ? -7.954 -8.821 16.533 1.00 97.69 106 PRO A N 1
ATOM 772 C CA . PRO A 1 106 ? -7.113 -8.337 15.451 1.00 97.69 106 PRO A CA 1
ATOM 773 C C . PRO A 1 106 ? -7.970 -7.810 14.297 1.00 97.69 106 PRO A C 1
ATOM 775 O O . PRO A 1 106 ? -9.103 -8.259 14.107 1.00 97.69 106 PRO A O 1
ATOM 778 N N . ILE A 1 107 ? -7.395 -6.934 13.473 1.00 98.00 107 ILE A N 1
ATOM 779 C CA . ILE A 1 107 ? -7.897 -6.704 12.117 1.00 98.00 107 ILE A CA 1
ATOM 780 C C . ILE A 1 107 ? -7.843 -8.055 11.383 1.00 98.00 107 ILE A C 1
ATOM 782 O O . ILE A 1 107 ? -6.780 -8.687 11.349 1.00 98.00 107 ILE A O 1
ATOM 786 N N . PRO A 1 108 ? -8.958 -8.545 10.811 1.00 97.81 108 PRO A N 1
ATOM 787 C CA . PRO A 1 108 ? -8.953 -9.799 10.074 1.00 97.81 108 PRO A CA 1
ATOM 788 C C . PRO A 1 108 ? -7.933 -9.780 8.930 1.00 97.81 108 PRO A C 1
ATOM 790 O O . PRO A 1 108 ? -7.828 -8.811 8.173 1.00 97.81 108 PRO A O 1
ATOM 793 N N . ALA A 1 109 ? -7.185 -10.870 8.769 1.00 95.62 109 ALA A N 1
ATOM 794 C CA . ALA A 1 109 ? -6.262 -10.995 7.647 1.00 95.62 109 ALA A CA 1
ATOM 795 C C . ALA A 1 109 ? -7.024 -10.874 6.315 1.00 95.62 109 ALA A C 1
ATOM 797 O O . ALA A 1 109 ? -8.097 -11.455 6.151 1.00 95.62 109 ALA A O 1
ATOM 798 N N . GLY A 1 110 ? -6.460 -10.128 5.364 1.00 94.50 110 GLY A N 1
ATOM 799 C CA . GLY A 1 110 ? -7.105 -9.867 4.076 1.00 94.50 110 GLY A CA 1
ATOM 800 C C . GLY A 1 110 ? -8.170 -8.768 4.103 1.00 94.50 110 GLY A C 1
ATOM 801 O O . GLY A 1 110 ? -8.864 -8.609 3.104 1.00 94.50 110 GLY A O 1
ATOM 802 N N . THR A 1 111 ? -8.297 -8.002 5.197 1.00 97.94 111 THR A N 1
ATOM 803 C CA . THR A 1 111 ? -9.156 -6.802 5.221 1.00 97.94 111 THR A CA 1
ATOM 804 C C . THR A 1 111 ? -8.706 -5.803 4.156 1.00 97.94 111 THR A C 1
ATOM 806 O O . THR A 1 111 ? -9.504 -5.365 3.331 1.00 97.94 111 THR A O 1
ATOM 809 N N . PHE A 1 112 ? -7.404 -5.511 4.110 1.00 97.50 112 PHE A N 1
ATOM 810 C CA . PHE A 1 112 ? -6.800 -4.593 3.148 1.00 97.50 112 PHE A CA 1
ATOM 811 C C . PHE A 1 112 ? -5.719 -5.291 2.323 1.00 97.50 112 PHE A C 1
ATOM 813 O O . PHE A 1 112 ? -5.023 -6.181 2.819 1.00 97.50 112 PHE A O 1
ATOM 820 N N . SER A 1 113 ? -5.564 -4.871 1.070 1.00 94.31 113 SER A N 1
ATOM 821 C CA . SER A 1 113 ? -4.538 -5.388 0.158 1.00 94.31 113 SER A CA 1
ATOM 822 C C . SER A 1 113 ? -4.028 -4.291 -0.771 1.00 94.31 113 SER A C 1
ATOM 824 O O . SER A 1 113 ? -4.830 -3.489 -1.238 1.00 94.31 113 SER A O 1
ATOM 826 N N . SER A 1 114 ? -2.737 -4.301 -1.096 1.00 91.25 114 SER A N 1
ATOM 827 C CA . SER A 1 114 ? -2.172 -3.570 -2.240 1.00 91.25 114 SER A CA 1
ATOM 828 C C . SER A 1 114 ? -1.640 -4.585 -3.257 1.00 91.25 114 SER A C 1
ATOM 830 O O . SER A 1 114 ? -1.231 -5.689 -2.883 1.00 91.25 114 SER A O 1
ATOM 832 N N . SER A 1 115 ? -1.708 -4.234 -4.543 1.00 87.25 115 SER A N 1
ATOM 833 C CA . SER A 1 115 ? -1.117 -5.020 -5.631 1.00 87.25 115 SER A CA 1
ATOM 834 C C . SER A 1 115 ? 0.333 -4.638 -5.933 1.00 87.25 115 SER A C 1
ATOM 836 O O . SER A 1 115 ? 0.920 -5.232 -6.838 1.00 87.25 115 SER A O 1
ATOM 838 N N . ASP A 1 116 ? 0.918 -3.691 -5.194 1.00 80.81 116 ASP A N 1
ATOM 839 C CA . ASP A 1 116 ? 2.340 -3.388 -5.317 1.00 80.81 116 ASP A CA 1
ATOM 840 C C . ASP A 1 116 ? 3.183 -4.573 -4.862 1.00 80.81 116 ASP A C 1
ATOM 842 O O . ASP A 1 116 ? 2.916 -5.248 -3.859 1.00 80.81 116 ASP A O 1
ATOM 846 N N . GLN A 1 117 ? 4.249 -4.825 -5.611 1.00 70.88 117 GLN A N 1
ATOM 847 C CA . GLN A 1 117 ? 5.185 -5.874 -5.265 1.00 70.88 117 GLN A CA 1
ATOM 848 C C . GLN A 1 117 ? 5.901 -5.502 -3.961 1.00 70.88 117 GLN A C 1
ATOM 850 O O . GLN A 1 117 ? 6.495 -4.435 -3.847 1.00 70.88 117 GLN A O 1
ATOM 855 N N . ASN A 1 118 ? 5.849 -6.395 -2.969 1.00 69.75 118 ASN A N 1
ATOM 856 C CA . ASN A 1 118 ? 6.390 -6.176 -1.619 1.00 69.75 118 ASN A CA 1
ATOM 857 C C . ASN A 1 118 ? 5.731 -5.023 -0.835 1.00 69.75 118 ASN A C 1
ATOM 859 O O . ASN A 1 118 ? 6.341 -4.502 0.104 1.00 69.75 118 ASN A O 1
ATOM 863 N N . ALA A 1 119 ? 4.484 -4.661 -1.168 1.00 81.38 119 ALA A N 1
ATOM 864 C CA . ALA A 1 119 ? 3.719 -3.68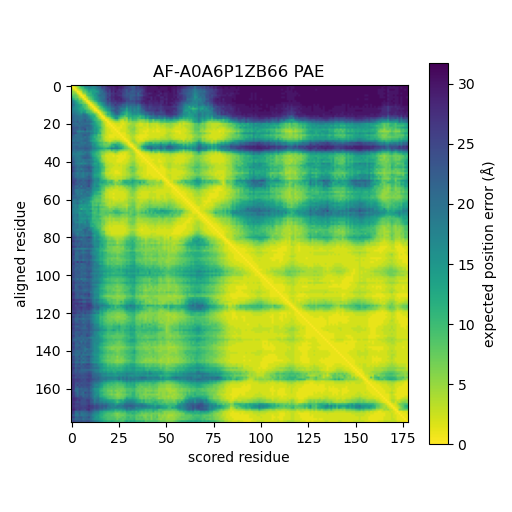2 -0.404 1.00 81.38 119 ALA A CA 1
ATOM 865 C C . ALA A 1 119 ? 3.712 -4.035 1.090 1.00 81.38 119 ALA A C 1
ATOM 867 O O . ALA A 1 119 ? 3.293 -5.126 1.488 1.00 81.38 119 ALA A O 1
ATOM 868 N N . THR A 1 120 ? 4.146 -3.096 1.927 1.00 88.06 120 THR A N 1
ATOM 869 C CA . THR A 1 120 ? 4.012 -3.206 3.380 1.00 88.06 120 THR A CA 1
ATOM 870 C C . THR A 1 120 ? 2.991 -2.183 3.840 1.00 88.06 120 THR A C 1
ATOM 872 O O . THR A 1 120 ? 3.239 -0.984 3.770 1.00 88.06 120 THR A O 1
ATOM 875 N N . LEU A 1 121 ? 1.837 -2.661 4.309 1.00 94.31 121 LEU A N 1
ATOM 876 C CA . LEU A 1 121 ? 0.783 -1.784 4.805 1.00 94.31 121 LEU A CA 1
ATOM 877 C C . LEU A 1 121 ? 1.039 -1.398 6.263 1.00 94.31 121 LEU A C 1
ATOM 879 O O . LEU A 1 121 ? 1.270 -2.249 7.124 1.00 94.31 121 LEU A O 1
ATOM 883 N N . THR A 1 122 ? 0.943 -0.104 6.530 1.00 95.62 122 THR A N 1
ATOM 884 C CA . THR A 1 122 ? 0.927 0.487 7.866 1.00 95.62 122 THR A CA 1
ATOM 885 C C . THR A 1 122 ? -0.506 0.797 8.269 1.00 95.62 122 THR A C 1
ATOM 887 O O . THR A 1 122 ? -1.321 1.202 7.438 1.00 95.62 122 THR A O 1
ATOM 890 N N . TYR A 1 123 ? -0.822 0.588 9.547 1.00 97.44 123 TYR A N 1
ATOM 891 C CA . TYR A 1 123 ? -2.188 0.677 10.047 1.00 97.44 123 TYR A CA 1
ATOM 892 C C . TYR A 1 123 ? -2.342 1.775 11.087 1.00 97.44 123 TYR A C 1
ATOM 894 O O . TYR A 1 123 ? -1.468 1.987 11.924 1.00 97.44 123 TYR A O 1
ATOM 902 N N . SER A 1 124 ? -3.495 2.430 11.080 1.00 97.31 124 SER A N 1
ATOM 903 C CA . SER A 1 124 ? -3.908 3.340 12.149 1.00 97.31 124 SER A CA 1
ATOM 904 C C . SER A 1 124 ? -5.419 3.277 12.348 1.00 97.31 124 SER A C 1
ATOM 906 O O . SER A 1 124 ? -6.144 2.786 11.481 1.00 97.31 124 SER A O 1
ATOM 908 N N . ALA A 1 125 ? -5.896 3.754 13.498 1.00 98.38 125 ALA A N 1
ATOM 909 C CA . ALA A 1 125 ? -7.317 3.788 13.807 1.00 98.38 125 ALA A CA 1
ATOM 910 C C . ALA A 1 125 ? -7.706 5.076 14.538 1.00 98.38 125 ALA A C 1
ATOM 912 O O . ALA A 1 125 ? -6.992 5.551 15.425 1.00 98.38 125 ALA A O 1
ATOM 913 N N . THR A 1 126 ? -8.861 5.619 14.176 1.00 98.50 126 THR A N 1
ATOM 914 C CA . THR A 1 126 ? -9.492 6.791 14.794 1.00 98.50 126 THR A CA 1
ATOM 915 C C . THR A 1 126 ? -10.992 6.543 14.924 1.00 98.50 126 THR A C 1
ATOM 917 O O . THR A 1 126 ? -11.500 5.493 14.532 1.00 98.50 126 THR A O 1
ATOM 920 N N . ARG A 1 127 ? -11.732 7.490 15.498 1.00 98.12 127 ARG A N 1
ATOM 921 C CA . ARG A 1 127 ? -13.188 7.519 15.319 1.00 98.12 127 ARG A CA 1
ATOM 922 C C . ARG A 1 127 ? -13.521 7.890 13.869 1.00 98.12 127 ARG A C 1
ATOM 924 O O . ARG A 1 127 ? -12.703 8.500 13.182 1.00 98.12 127 ARG A O 1
ATOM 931 N N . ALA A 1 128 ? -14.731 7.580 13.407 1.00 97.75 128 ALA A N 1
ATOM 932 C CA . ALA A 1 128 ? -15.168 7.896 12.040 1.00 97.75 128 ALA A CA 1
ATOM 933 C C . ALA A 1 128 ? -15.063 9.388 11.661 1.00 97.75 128 ALA A C 1
ATOM 935 O O . ALA A 1 128 ? -14.859 9.718 10.493 1.00 97.75 128 ALA A O 1
ATOM 936 N N . ASP A 1 129 ? -15.140 10.287 12.643 1.00 96.56 129 ASP A N 1
ATOM 937 C CA . ASP A 1 129 ? -14.951 11.736 12.493 1.00 96.56 129 ASP A CA 1
ATOM 938 C C . ASP A 1 129 ? -13.475 12.185 12.551 1.00 96.56 129 ASP A C 1
ATOM 940 O O . ASP A 1 129 ? -13.183 13.378 12.657 1.00 96.56 129 ASP A O 1
ATOM 944 N N . CYS A 1 130 ? -12.542 11.233 12.479 1.00 95.12 130 CYS A N 1
ATOM 945 C CA . CYS A 1 130 ? -11.096 11.414 12.583 1.00 95.12 130 CYS A CA 1
ATOM 946 C C . CYS A 1 130 ? -10.603 11.939 13.943 1.00 95.12 130 CYS A C 1
ATOM 948 O O . CYS A 1 130 ? -9.453 12.370 14.052 1.00 95.12 130 CYS A O 1
ATOM 950 N N . THR A 1 131 ? -11.426 11.887 14.994 1.00 97.50 131 THR A N 1
ATOM 951 C CA . THR A 1 131 ? -10.977 12.196 16.358 1.00 97.50 131 THR A CA 1
ATOM 952 C C . THR A 1 131 ? -10.328 10.986 17.036 1.00 97.50 131 THR A C 1
ATOM 954 O O . THR A 1 131 ? -10.403 9.851 16.559 1.00 97.50 131 THR A O 1
ATOM 957 N N . ALA A 1 132 ? -9.632 11.222 18.152 1.00 97.56 132 ALA A N 1
ATOM 958 C CA . ALA A 1 132 ? -8.962 10.158 18.892 1.00 97.56 132 ALA A CA 1
ATOM 959 C C . ALA A 1 132 ? -9.959 9.104 19.404 1.00 97.56 132 ALA A C 1
ATOM 961 O O . ALA A 1 132 ? -11.079 9.430 19.808 1.00 97.56 132 ALA A O 1
ATOM 962 N N . LEU A 1 133 ? -9.522 7.841 19.431 1.00 97.19 133 LEU A N 1
ATOM 963 C CA . LEU A 1 133 ? -10.293 6.758 20.037 1.00 97.19 133 LEU A CA 1
ATOM 964 C C . LEU A 1 133 ? -10.585 7.070 21.518 1.00 97.19 133 LEU A C 1
ATOM 966 O O . LEU A 1 133 ? -9.758 7.697 22.193 1.00 97.19 133 LEU A O 1
ATOM 970 N N . PRO A 1 134 ? -11.738 6.633 22.054 1.00 96.00 134 PRO A N 1
ATOM 971 C CA . PRO A 1 134 ? -12.005 6.724 23.484 1.00 96.00 134 PRO A CA 1
ATOM 972 C C . PRO A 1 134 ? -10.889 6.057 24.296 1.00 96.00 134 PRO A C 1
ATOM 974 O O . PRO A 1 134 ? -10.376 5.019 23.899 1.00 96.00 134 PRO A O 1
ATOM 977 N N . GLY A 1 135 ? -10.546 6.586 25.475 1.00 95.19 135 GLY A N 1
ATOM 978 C CA . GLY A 1 135 ? -9.409 6.073 26.262 1.00 95.19 135 GLY A CA 1
ATOM 979 C C . GLY A 1 135 ? -9.510 4.597 26.687 1.00 95.19 135 GLY A C 1
ATOM 980 O O . GLY A 1 135 ? -8.506 3.996 27.066 1.00 95.19 135 GLY A O 1
ATOM 981 N N . TRP A 1 136 ? -10.708 4.012 26.613 1.00 95.44 136 TRP A N 1
ATOM 982 C CA . TRP A 1 136 ? -10.978 2.599 26.870 1.00 95.44 136 TRP A CA 1
ATOM 983 C C . TRP A 1 136 ? -10.802 1.680 25.648 1.00 95.44 136 TRP A C 1
ATOM 985 O O . TRP A 1 136 ? -10.911 0.462 25.787 1.00 95.44 136 TRP A O 1
ATOM 995 N N . LEU A 1 137 ? -10.540 2.241 24.467 1.00 96.69 137 LEU A N 1
ATOM 996 C CA . LEU A 1 137 ? -10.323 1.544 23.204 1.00 96.69 137 LEU A CA 1
ATOM 997 C C . LEU A 1 137 ? -8.956 1.949 22.644 1.00 96.69 137 LEU A C 1
ATOM 999 O O . LEU A 1 137 ? -8.732 3.103 22.289 1.00 96.69 137 LEU A O 1
ATOM 1003 N N . GLN A 1 138 ? -8.042 0.993 22.548 1.00 97.69 138 GLN A N 1
ATOM 1004 C CA . GLN A 1 138 ? -6.694 1.219 22.031 1.00 97.69 138 GLN A CA 1
ATOM 1005 C C . GLN A 1 138 ? -6.456 0.360 20.795 1.00 97.69 138 GLN A C 1
ATOM 1007 O O . GLN A 1 138 ? -6.927 -0.773 20.734 1.00 97.69 138 GLN A O 1
ATOM 1012 N N . PHE A 1 139 ? -5.710 0.897 19.834 1.00 98.50 139 PHE A N 1
ATOM 1013 C CA . PHE A 1 139 ? -5.252 0.174 18.655 1.00 98.50 139 PHE A CA 1
ATOM 1014 C C . PHE A 1 139 ? -3.728 0.108 18.664 1.00 98.50 139 PHE A C 1
ATOM 1016 O O . PHE A 1 139 ? -3.063 1.138 18.776 1.00 98.50 139 PHE A O 1
ATOM 1023 N N . ASP A 1 140 ? -3.193 -1.101 18.552 1.00 98.38 140 ASP A N 1
ATOM 1024 C CA . ASP A 1 140 ? -1.773 -1.349 18.348 1.00 98.38 140 ASP A CA 1
ATOM 1025 C C . ASP A 1 140 ? -1.528 -1.575 16.851 1.00 98.38 140 ASP A C 1
ATOM 1027 O O . ASP A 1 140 ? -2.012 -2.550 16.274 1.00 98.38 140 ASP A O 1
ATOM 1031 N N . SER A 1 141 ? -0.794 -0.659 16.218 1.00 97.31 141 SER A N 1
ATOM 1032 C CA . SER A 1 141 ? -0.507 -0.699 14.783 1.00 97.31 141 SER A CA 1
ATOM 1033 C C . SER A 1 141 ? 0.542 -1.738 14.390 1.00 97.31 141 SER A C 1
ATOM 1035 O O . SER A 1 141 ? 0.562 -2.153 13.233 1.00 97.31 141 SER A O 1
ATOM 1037 N N . GLU A 1 142 ? 1.403 -2.165 15.319 1.00 96.25 142 GLU A N 1
ATOM 1038 C CA . GLU A 1 142 ? 2.408 -3.202 15.058 1.00 96.25 142 GLU A CA 1
ATOM 1039 C C . GLU A 1 142 ? 1.756 -4.585 15.047 1.00 96.25 142 GLU A C 1
ATOM 1041 O O . GLU A 1 142 ? 2.023 -5.399 14.162 1.00 96.25 142 GLU A O 1
ATOM 1046 N N . THR A 1 143 ? 0.860 -4.838 16.006 1.00 97.06 143 THR A N 1
ATOM 1047 C CA . THR A 1 143 ? 0.131 -6.112 16.111 1.00 97.06 143 THR A CA 1
ATOM 1048 C C . THR A 1 143 ? -1.232 -6.099 15.418 1.00 97.06 143 THR A C 1
ATOM 1050 O O . THR A 1 143 ? -1.918 -7.123 15.404 1.00 97.06 143 THR A O 1
ATOM 1053 N N . GLN A 1 144 ? -1.633 -4.959 14.844 1.00 97.94 144 GLN A N 1
ATOM 1054 C CA . GLN A 1 144 ? -2.918 -4.739 14.167 1.00 97.94 144 GLN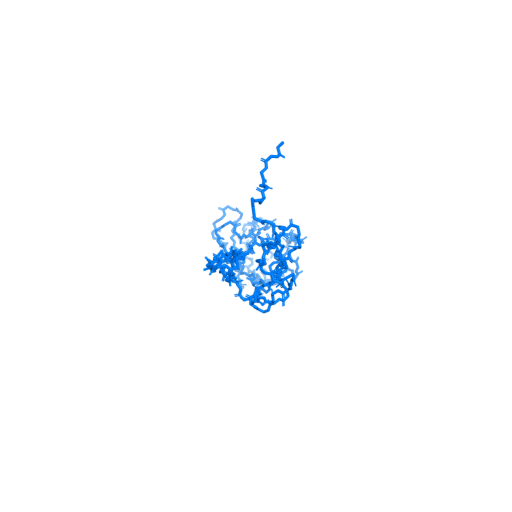 A CA 1
ATOM 1055 C C . GLN A 1 144 ? -4.113 -5.157 15.032 1.00 97.94 144 GLN A C 1
ATOM 1057 O O . GLN A 1 144 ? -5.072 -5.759 14.551 1.00 97.94 144 G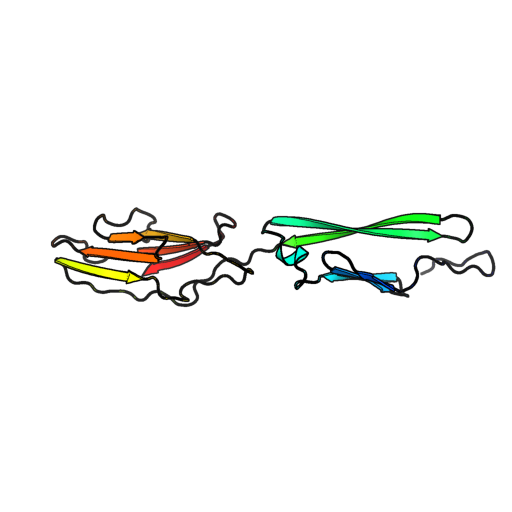LN A O 1
ATOM 1062 N N . THR A 1 145 ? -4.035 -4.886 16.334 1.00 98.31 145 THR A N 1
ATOM 1063 C CA . THR A 1 145 ? -4.965 -5.430 17.324 1.00 98.31 145 THR A CA 1
ATOM 1064 C C . THR A 1 145 ? -5.621 -4.329 18.138 1.00 98.31 145 THR A C 1
ATOM 1066 O O . THR A 1 145 ? -4.962 -3.439 18.676 1.00 98.31 145 THR A O 1
ATOM 1069 N N . PHE A 1 146 ? -6.941 -4.422 18.277 1.00 98.31 146 PHE A N 1
ATOM 1070 C CA . PHE A 1 146 ? -7.696 -3.605 19.210 1.00 98.31 146 PHE A CA 1
ATOM 1071 C C . PHE A 1 146 ? -7.683 -4.227 20.608 1.00 98.31 146 PHE A C 1
ATOM 1073 O O . PHE A 1 146 ? -7.878 -5.434 20.784 1.00 98.31 146 PHE A O 1
ATOM 1080 N N . SER A 1 147 ? -7.498 -3.380 21.616 1.00 97.81 147 SER A N 1
ATOM 1081 C CA . SER A 1 147 ? -7.663 -3.691 23.036 1.00 97.81 147 SER A CA 1
ATOM 1082 C C . SER A 1 147 ? -8.788 -2.834 23.599 1.00 97.81 147 SER A C 1
ATOM 1084 O O . SER A 1 147 ? -8.707 -1.606 23.591 1.00 97.81 147 SER A O 1
ATOM 1086 N N . VAL A 1 148 ? -9.848 -3.481 24.078 1.00 96.25 148 VAL A N 1
ATOM 1087 C CA . VAL A 1 148 ? -11.071 -2.820 24.545 1.00 96.25 148 VAL A CA 1
ATOM 1088 C C . VAL A 1 148 ? -11.284 -3.130 26.014 1.00 96.25 148 VAL A C 1
ATOM 1090 O O . VAL A 1 148 ? -11.289 -4.296 26.401 1.00 96.25 148 VAL A O 1
ATOM 1093 N N . HIS A 1 149 ? -11.513 -2.101 26.822 1.00 95.19 149 HIS A N 1
ATOM 1094 C CA . HIS A 1 149 ? -11.889 -2.219 28.227 1.00 95.19 149 HIS A CA 1
ATOM 1095 C C . HIS A 1 149 ? -13.106 -1.340 28.526 1.00 95.19 149 HIS A C 1
ATOM 1097 O O . HIS A 1 149 ? -12.971 -0.231 29.031 1.00 95.19 149 HIS A O 1
ATOM 1103 N N . VAL A 1 150 ? -14.303 -1.819 28.188 1.00 93.44 150 VAL A N 1
ATOM 1104 C CA . VAL A 1 150 ? -15.526 -1.001 28.192 1.00 93.44 150 VAL A CA 1
ATOM 1105 C C . VAL A 1 150 ? -15.901 -0.593 29.626 1.00 93.44 150 VAL A C 1
ATOM 1107 O O . VAL A 1 150 ? -16.238 -1.476 30.420 1.00 93.44 150 VAL A O 1
ATOM 1110 N N . PRO A 1 151 ? -15.896 0.701 29.991 1.00 92.81 151 PRO A N 1
ATOM 1111 C CA . PRO A 1 151 ? -16.331 1.132 31.315 1.00 92.81 151 PRO A CA 1
ATOM 1112 C C . PRO A 1 151 ? -17.860 1.047 31.465 1.00 92.81 151 PRO A C 1
ATOM 1114 O O . PRO A 1 151 ? -18.600 0.876 30.498 1.00 92.81 151 PRO A O 1
ATOM 1117 N N . THR A 1 152 ? -18.359 1.153 32.697 1.00 91.38 152 THR A N 1
ATOM 1118 C CA . THR A 1 152 ? -19.805 1.081 32.992 1.00 91.38 152 THR A CA 1
ATOM 1119 C C . THR A 1 152 ? -20.600 2.236 32.370 1.00 91.38 152 THR A C 1
ATOM 1121 O O . THR A 1 152 ? -21.778 2.078 32.068 1.00 91.38 152 THR A O 1
ATOM 1124 N N . ASP A 1 153 ? -19.962 3.389 32.187 1.00 88.88 153 ASP A N 1
ATOM 1125 C CA . ASP A 1 153 ? -20.513 4.627 31.630 1.00 88.88 153 ASP A CA 1
ATOM 1126 C C . ASP A 1 153 ? -20.058 4.888 30.182 1.00 88.88 153 ASP A C 1
ATOM 1128 O O . ASP A 1 153 ? -20.106 6.025 29.712 1.00 88.88 153 ASP A O 1
ATOM 1132 N N . ALA A 1 154 ? -19.607 3.845 29.474 1.00 88.06 154 ALA A N 1
ATOM 1133 C CA . ALA A 1 154 ? -19.173 3.949 28.086 1.00 88.06 154 ALA A CA 1
ATOM 1134 C C . ALA A 1 154 ? -20.277 4.471 27.153 1.00 88.06 154 ALA A C 1
ATOM 1136 O O . ALA A 1 154 ? -21.474 4.289 27.389 1.00 88.06 154 ALA A O 1
ATOM 1137 N N . GLU A 1 155 ? -19.851 5.061 26.036 1.00 84.00 155 GLU A N 1
ATOM 1138 C CA . GLU A 1 155 ? -20.733 5.342 24.905 1.00 84.00 155 GLU A CA 1
ATOM 1139 C C . GLU A 1 155 ? -21.403 4.043 24.421 1.00 84.00 155 GLU A C 1
ATOM 1141 O O . GLU A 1 155 ? -20.781 2.982 24.389 1.00 84.00 155 GLU A O 1
ATOM 1146 N N . VAL A 1 156 ? -22.679 4.122 24.035 1.00 85.62 156 VAL A N 1
ATOM 1147 C CA . VAL A 1 156 ? -23.461 2.947 23.597 1.00 85.62 156 VAL A CA 1
ATOM 1148 C C . VAL A 1 156 ? -23.150 2.504 22.163 1.00 85.62 156 VAL A C 1
ATOM 1150 O O . VAL A 1 156 ? -23.556 1.414 21.773 1.00 85.62 156 VAL A O 1
ATOM 1153 N N . SER A 1 157 ? -22.463 3.346 21.387 1.00 92.44 157 SER A N 1
ATOM 1154 C CA . SER A 1 157 ? -22.009 3.075 20.020 1.00 92.44 157 SER A CA 1
ATOM 1155 C C . SER A 1 157 ? -20.812 3.964 19.706 1.00 92.44 157 SER A C 1
ATOM 1157 O O . SER A 1 157 ? -20.831 5.148 20.048 1.00 92.44 157 SER A O 1
ATOM 1159 N N . VAL A 1 158 ? -19.794 3.409 19.052 1.00 94.31 158 VAL A N 1
ATOM 1160 C CA . VAL A 1 158 ? -18.612 4.142 18.591 1.00 94.31 158 VAL A CA 1
ATOM 1161 C C . VAL A 1 158 ? -18.257 3.623 17.209 1.00 94.31 158 VAL A C 1
ATOM 1163 O O . VAL A 1 158 ? -17.865 2.469 17.101 1.00 94.31 158 VAL A O 1
ATOM 1166 N N . ASP A 1 159 ? -18.348 4.483 16.198 1.00 97.75 159 ASP A N 1
ATOM 1167 C CA . ASP A 1 159 ? -17.894 4.147 14.849 1.00 97.75 159 ASP A CA 1
ATOM 1168 C C . ASP A 1 159 ? -16.373 4.325 14.784 1.00 97.75 159 ASP A C 1
ATOM 1170 O O . ASP A 1 159 ? -15.843 5.421 15.042 1.00 97.75 159 ASP A O 1
ATOM 1174 N N . ILE A 1 160 ? -15.668 3.248 14.453 1.00 97.62 160 ILE A N 1
ATOM 1175 C CA . ILE A 1 160 ? -14.207 3.214 14.378 1.00 97.62 160 ILE A CA 1
ATOM 1176 C C . ILE A 1 160 ? -13.814 3.228 12.911 1.00 97.62 160 ILE A C 1
ATOM 1178 O O . ILE A 1 160 ? -14.333 2.452 12.121 1.00 97.62 160 ILE A O 1
ATOM 1182 N N . LYS A 1 161 ? -12.859 4.081 12.545 1.00 98.44 161 LYS A N 1
ATOM 1183 C CA . LYS A 1 161 ? -12.258 4.091 11.217 1.00 98.44 161 LYS A CA 1
ATOM 1184 C C . LYS A 1 161 ? -10.847 3.532 11.271 1.00 98.44 161 LYS A C 1
ATOM 1186 O O . LYS A 1 161 ? -9.994 4.083 11.965 1.00 98.44 161 LYS A O 1
ATOM 1191 N N . VAL A 1 162 ? -10.597 2.472 10.512 1.00 98.38 162 VAL A N 1
ATOM 1192 C CA . VAL A 1 162 ? -9.258 1.905 10.304 1.00 98.38 162 VAL A CA 1
ATOM 1193 C C . VAL A 1 162 ? -8.721 2.376 8.964 1.00 98.38 162 VAL A C 1
ATOM 1195 O O . VAL A 1 162 ? -9.456 2.407 7.982 1.00 98.38 162 VAL A O 1
ATOM 1198 N N . PHE A 1 163 ? -7.436 2.717 8.924 1.00 97.38 163 PHE A N 1
ATOM 1199 C CA . PHE A 1 163 ? -6.703 3.083 7.718 1.00 97.38 163 PHE A CA 1
ATOM 1200 C C . PHE A 1 163 ? -5.577 2.081 7.486 1.00 97.38 163 PHE A C 1
ATOM 1202 O O . PHE A 1 163 ? -4.872 1.728 8.433 1.00 97.38 163 PHE A O 1
ATOM 1209 N N . ALA A 1 164 ? -5.383 1.684 6.232 1.00 97.44 164 ALA A N 1
ATOM 1210 C CA . ALA A 1 164 ? -4.233 0.922 5.769 1.00 97.44 164 ALA A CA 1
ATOM 1211 C C . ALA A 1 164 ? -3.541 1.702 4.645 1.00 97.44 164 ALA A C 1
ATOM 1213 O O . ALA A 1 164 ? -4.147 1.918 3.596 1.00 97.44 164 ALA A O 1
ATOM 1214 N N . SER A 1 165 ? -2.297 2.129 4.865 1.00 94.25 165 SER A N 1
ATOM 1215 C CA . SER A 1 165 ? -1.498 2.893 3.897 1.00 94.25 165 SER A CA 1
ATOM 1216 C C . SER A 1 165 ? -0.251 2.125 3.484 1.00 94.25 165 SER A C 1
ATOM 1218 O O . SER A 1 165 ? 0.400 1.507 4.324 1.00 94.25 165 SER A O 1
ATOM 1220 N N . ASP A 1 166 ? 0.104 2.196 2.207 1.00 91.31 166 ASP A N 1
ATOM 1221 C CA . ASP A 1 166 ? 1.358 1.659 1.662 1.00 91.31 166 ASP A CA 1
ATOM 1222 C C . ASP A 1 166 ? 2.558 2.615 1.828 1.00 91.31 166 ASP A C 1
ATOM 1224 O O . ASP A 1 166 ? 3.675 2.269 1.453 1.00 91.31 166 ASP A O 1
ATOM 1228 N N . GLY A 1 167 ? 2.351 3.804 2.409 1.00 86.12 167 GLY A N 1
ATOM 1229 C CA . GLY A 1 167 ? 3.406 4.792 2.642 1.00 86.12 167 GLY A CA 1
ATOM 1230 C C . GLY A 1 167 ? 3.783 5.647 1.426 1.00 86.12 167 GLY A C 1
ATOM 1231 O O . GLY A 1 167 ? 4.724 6.435 1.528 1.00 86.12 167 GLY A O 1
ATOM 1232 N N . HIS A 1 168 ? 3.055 5.556 0.307 1.00 81.44 168 HIS A N 1
ATOM 1233 C CA . HIS A 1 168 ? 3.379 6.260 -0.942 1.00 81.44 168 HIS A CA 1
ATOM 1234 C C . HIS A 1 168 ? 2.677 7.621 -1.125 1.00 81.44 168 HIS A C 1
ATOM 1236 O O . HIS A 1 168 ? 2.658 8.179 -2.223 1.00 81.44 168 HIS A O 1
ATOM 1242 N N . GLY A 1 169 ? 2.139 8.198 -0.047 1.00 72.69 169 GLY A N 1
ATOM 1243 C CA . GLY A 1 169 ? 1.554 9.542 -0.025 1.00 72.69 169 GLY A CA 1
ATOM 1244 C C . GLY A 1 169 ? 0.206 9.606 0.690 1.00 72.69 169 GLY A C 1
ATOM 1245 O O . GLY A 1 169 ? -0.363 8.582 1.064 1.00 72.69 169 GLY A O 1
ATOM 1246 N N . ASP A 1 170 ? -0.310 10.824 0.865 1.00 70.81 170 ASP A N 1
ATOM 1247 C CA . ASP A 1 170 ? -1.492 11.097 1.699 1.00 70.81 170 ASP A CA 1
ATOM 1248 C C . ASP A 1 170 ? -2.793 10.472 1.169 1.00 70.81 170 ASP A C 1
ATOM 1250 O O . ASP A 1 170 ? -3.683 10.180 1.961 1.00 70.81 170 ASP A O 1
ATOM 1254 N N . ASP A 1 171 ? -2.896 10.219 -0.141 1.00 74.50 171 ASP A N 1
ATOM 1255 C CA . ASP A 1 171 ? -4.054 9.561 -0.774 1.00 74.50 171 ASP A CA 1
ATOM 1256 C C . ASP A 1 171 ? -3.834 8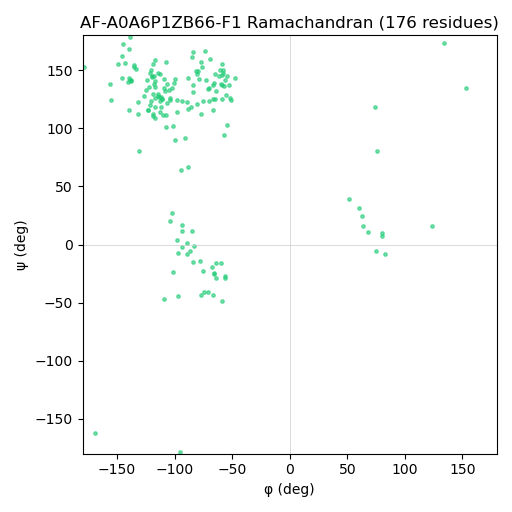.057 -1.009 1.00 74.50 171 ASP A C 1
ATOM 1258 O O . ASP A 1 171 ? -4.680 7.372 -1.586 1.00 74.50 171 ASP A O 1
ATOM 1262 N N . SER A 1 172 ? -2.698 7.527 -0.555 1.00 87.31 172 SER A N 1
ATOM 1263 C CA . SER A 1 172 ? -2.323 6.133 -0.760 1.00 87.31 172 SER A CA 1
ATOM 1264 C C . SER A 1 172 ? -2.739 5.273 0.427 1.00 87.31 172 SER A C 1
ATOM 1266 O O . SER A 1 172 ? -1.929 4.754 1.204 1.00 87.31 172 SER A O 1
ATOM 1268 N N . TYR A 1 173 ? -4.053 5.191 0.624 1.00 93.62 173 TYR A N 1
ATOM 1269 C CA . TYR A 1 173 ? -4.643 4.382 1.677 1.00 93.62 173 TYR A CA 1
ATOM 1270 C C . TYR A 1 173 ? -6.015 3.833 1.292 1.00 93.62 173 TYR A C 1
ATOM 1272 O O . TYR A 1 173 ? -6.761 4.418 0.509 1.00 93.62 173 TYR A O 1
ATOM 1280 N N . ALA A 1 174 ? -6.376 2.729 1.936 1.00 96.94 174 ALA A N 1
ATOM 1281 C CA . ALA A 1 174 ? -7.751 2.278 2.064 1.00 96.94 174 ALA A CA 1
ATOM 1282 C C . ALA A 1 174 ? -8.228 2.487 3.499 1.00 96.94 174 ALA A C 1
ATOM 1284 O O . ALA A 1 174 ? -7.431 2.556 4.437 1.00 96.94 174 ALA A O 1
ATOM 1285 N N . SER A 1 175 ? -9.541 2.579 3.682 1.00 97.50 175 SER A N 1
ATOM 1286 C CA . SER A 1 175 ? -10.127 2.657 5.014 1.00 97.50 175 SER A CA 1
ATOM 1287 C C . SER A 1 175 ? -11.431 1.893 5.107 1.00 97.50 175 SER A C 1
ATOM 1289 O O . SER A 1 175 ? -12.123 1.749 4.101 1.00 97.50 175 SER A O 1
ATOM 1291 N N . ASP A 1 176 ? -11.779 1.496 6.322 1.00 98.56 176 ASP A N 1
ATOM 1292 C CA . ASP A 1 176 ? -13.056 0.876 6.656 1.00 98.56 176 ASP A CA 1
ATOM 1293 C C . ASP A 1 176 ? -13.645 1.508 7.919 1.00 98.56 176 ASP A C 1
ATOM 1295 O O . ASP A 1 176 ? -12.888 2.002 8.760 1.00 98.56 176 ASP A O 1
ATOM 1299 N N . VAL A 1 177 ? -14.975 1.510 8.026 1.00 98.38 177 VAL A N 1
ATOM 1300 C CA . VAL A 1 177 ? -15.714 1.978 9.205 1.00 98.38 177 VAL A CA 1
ATOM 1301 C C . VAL A 1 177 ? -16.673 0.885 9.662 1.00 98.38 177 VAL A C 1
ATOM 1303 O O . VAL A 1 177 ? -17.469 0.415 8.852 1.00 98.38 177 VAL A O 1
ATOM 1306 N N . PHE A 1 178 ? -16.605 0.536 10.946 1.00 96.81 178 PHE A N 1
ATOM 1307 C CA . PHE A 1 178 ? -17.395 -0.512 11.604 1.00 96.81 178 PHE A CA 1
ATOM 1308 C C . PHE A 1 178 ? -17.742 -0.128 13.053 1.00 96.81 178 PHE A C 1
ATOM 1310 O O . PHE A 1 178 ? -17.204 0.903 13.540 1.00 96.81 178 PHE A O 1
#

Foldseek 3Di:
DDDDDDPDPDFDWPWDDQDWDDWQQWIWGQDPVGDIDTDGDCVRVVLLPDDAPDKDKDKDKTWIDRVPDIDIDIDIDIRHDDFFFKEQQDADDDDDDDAQDKDKDADDPSRIDGPRDVQDKWKDKDFPVRHHDDPQWDADRVRRMIIGGHHPPHDPDTWMKMWIASPNDDRRIYIHID

Secondary structure (DSSP, 8-state):
------SSTT-------SEEEE-SSEEEEE-TTS--EEEE-TTSHHHHTPPTT-EEEEEEEEEEE-SS-EEEEEEEEEEEPPP---EE-SPPPP----TT-EEEEEPPTTSEE--STT---EEEEEETTSPPPPTTEEEETTTTEEEEE--TT--S---EEEEEE-SS-TT-EEEEE-

Nearest PDB structures (foldseek):
  8yt8-assembly1_O  TM=8.680E-01  e=9.079E-04  Mus musculus
  8uf4-assembly1_A  TM=8.170E-01  e=1.320E-03  Homo sapiens
  5llk-assembly1_A  TM=7.491E-01  e=2.630E-02  Homo sapiens
  1u2c-assembly1_A  TM=6.735E-01  e=2.240E-02  Mus musculus
  5n30-assembly1_A  TM=7.187E-01  e=3.624E-02  Mus musculus

Solvent-accessible surface area (backbone atoms only — not comparable to full-atom values): 10972 Å² total; per-residue (Å²): 138,91,84,86,79,86,91,65,96,84,77,78,76,70,49,66,78,72,44,77,45,82,56,76,48,28,34,42,36,43,43,92,85,76,58,70,43,75,46,77,33,78,84,29,68,60,44,67,64,47,49,72,81,40,72,47,80,48,78,48,78,48,53,41,32,79,87,83,56,75,48,78,50,74,47,78,45,81,46,70,33,80,79,50,60,29,37,70,71,37,83,71,75,72,85,89,79,63,68,71,39,74,53,74,51,61,67,62,87,63,26,60,49,52,82,38,86,85,62,58,73,46,49,51,72,25,24,68,87,71,41,79,54,57,94,47,44,46,74,40,54,91,75,42,28,39,44,36,45,37,48,86,84,52,77,95,73,75,54,37,23,41,37,38,25,58,77,81,50,96,81,24,44,21,65,51,74,59

pLDDT: mean 83.75, std 16.62, range [35.19, 98.56]

Organism: NCBI:txid370038